Protein AF-A0AA39KC72-F1 (afdb_monomer_lite)

Structure (mmCIF, N/CA/C/O backbone):
data_AF-A0AA39KC72-F1
#
_entry.id   AF-A0AA39KC72-F1
#
loop_
_atom_site.group_PDB
_atom_site.id
_atom_site.type_symbol
_atom_site.label_atom_id
_atom_site.label_alt_id
_atom_site.label_comp_id
_atom_site.label_asym_id
_atom_site.label_entity_id
_atom_site.label_seq_id
_atom_site.pdbx_PDB_ins_code
_atom_site.Cartn_x
_atom_site.Cartn_y
_atom_site.Cartn_z
_atom_site.occupancy
_atom_site.B_iso_or_equiv
_atom_site.auth_seq_id
_atom_site.auth_comp_id
_atom_site.auth_asym_id
_atom_site.auth_atom_id
_atom_site.pdbx_PDB_model_num
ATOM 1 N N . MET A 1 1 ? -11.569 3.810 -7.903 1.00 26.47 1 MET A N 1
ATOM 2 C CA . MET A 1 1 ? -11.653 3.855 -6.432 1.00 26.47 1 MET A CA 1
ATOM 3 C C . MET A 1 1 ? -10.604 2.897 -5.880 1.00 26.47 1 MET A C 1
ATOM 5 O O . MET A 1 1 ? -10.899 1.760 -5.563 1.00 26.47 1 MET A O 1
ATOM 9 N N . PHE A 1 2 ? -9.348 3.327 -5.951 1.00 21.77 2 PHE A N 1
ATOM 10 C CA . PHE A 1 2 ? -8.164 2.675 -5.391 1.00 21.77 2 PHE A CA 1
ATOM 11 C C . PHE A 1 2 ? -7.211 3.842 -5.145 1.00 21.77 2 PHE A C 1
ATOM 13 O O . PHE A 1 2 ? -6.425 4.198 -6.024 1.00 21.77 2 PHE A O 1
ATOM 20 N N . GLU A 1 3 ? -7.402 4.539 -4.028 1.00 24.22 3 GLU A N 1
ATOM 21 C CA . GLU A 1 3 ? -6.405 5.496 -3.562 1.00 24.22 3 GLU A CA 1
ATOM 22 C C . GLU A 1 3 ? -5.194 4.688 -3.112 1.00 24.22 3 GLU A C 1
ATOM 24 O O . GLU A 1 3 ? -5.273 3.797 -2.270 1.00 24.22 3 GLU A O 1
ATOM 29 N N . ARG A 1 4 ? -4.102 4.904 -3.841 1.00 30.66 4 ARG A N 1
ATOM 30 C CA . ARG A 1 4 ? -2.803 4.300 -3.608 1.00 30.66 4 ARG A CA 1
ATOM 31 C C . ARG A 1 4 ? -2.074 5.190 -2.618 1.00 30.66 4 ARG A C 1
ATOM 33 O O . ARG A 1 4 ? -1.636 6.270 -3.011 1.00 30.66 4 ARG A O 1
ATOM 40 N N . ASP A 1 5 ? -1.850 4.687 -1.414 1.00 27.75 5 ASP A N 1
ATOM 41 C CA . ASP A 1 5 ? -0.751 5.157 -0.582 1.00 27.75 5 ASP A CA 1
ATOM 42 C C . ASP A 1 5 ? 0.558 4.747 -1.253 1.00 27.75 5 ASP A C 1
ATOM 44 O O . ASP A 1 5 ? 1.062 3.623 -1.163 1.00 27.75 5 ASP A O 1
ATOM 48 N N . ALA A 1 6 ? 1.075 5.683 -2.039 1.00 28.38 6 ALA A N 1
ATOM 49 C CA . ALA A 1 6 ? 2.442 5.663 -2.491 1.00 28.38 6 ALA A CA 1
ATOM 50 C C . ALA A 1 6 ? 3.330 5.880 -1.261 1.00 28.38 6 ALA A C 1
ATOM 52 O O . ALA A 1 6 ? 3.433 6.995 -0.760 1.00 28.38 6 ALA A O 1
ATOM 53 N N . TYR A 1 7 ? 4.018 4.828 -0.813 1.00 28.41 7 TYR A N 1
ATOM 54 C CA . TYR A 1 7 ? 5.219 4.952 0.015 1.00 28.41 7 TYR A CA 1
ATOM 55 C C . TYR A 1 7 ? 6.320 5.643 -0.810 1.00 28.41 7 TYR A C 1
ATOM 57 O O . TYR A 1 7 ? 7.253 5.028 -1.324 1.00 28.41 7 TYR A O 1
ATOM 65 N N . ILE A 1 8 ? 6.168 6.951 -0.988 1.00 27.50 8 ILE A N 1
ATOM 66 C CA . ILE A 1 8 ? 7.255 7.889 -1.213 1.00 27.50 8 ILE A CA 1
ATOM 67 C C . ILE A 1 8 ? 7.579 8.424 0.174 1.00 27.50 8 ILE A C 1
ATOM 69 O O . ILE A 1 8 ? 6.688 8.875 0.885 1.00 27.50 8 ILE A O 1
ATOM 73 N N . VAL A 1 9 ? 8.850 8.346 0.561 1.00 30.08 9 VAL A N 1
ATOM 74 C CA . VAL A 1 9 ? 9.397 9.002 1.752 1.00 30.08 9 VAL A CA 1
ATOM 75 C C . VAL A 1 9 ? 9.041 10.491 1.675 1.00 30.08 9 VAL A C 1
ATOM 77 O O . VAL A 1 9 ? 9.701 11.265 0.984 1.00 30.08 9 VAL A O 1
ATOM 80 N N . GLY A 1 10 ? 7.935 10.857 2.319 1.00 24.84 10 GLY A N 1
ATOM 81 C CA . GLY A 1 10 ? 7.437 12.214 2.429 1.00 24.84 10 GLY A CA 1
ATOM 82 C C . GLY A 1 10 ? 8.154 12.907 3.573 1.00 24.84 10 GLY A C 1
ATOM 83 O O . GLY A 1 10 ? 8.018 12.521 4.731 1.00 24.84 10 GLY A O 1
ATOM 84 N N . ILE A 1 11 ? 8.928 13.936 3.244 1.00 29.47 11 ILE A N 1
ATOM 85 C CA . ILE A 1 11 ? 9.291 14.969 4.209 1.00 29.47 11 ILE A CA 1
ATOM 86 C C . ILE A 1 11 ? 7.974 15.644 4.601 1.00 29.47 11 ILE A C 1
ATOM 88 O O . ILE A 1 11 ? 7.323 16.271 3.768 1.00 29.47 11 ILE A O 1
ATOM 92 N N . ILE A 1 12 ? 7.556 15.450 5.849 1.00 28.19 12 ILE A N 1
ATOM 93 C CA . ILE A 1 12 ? 6.356 16.064 6.412 1.00 28.19 12 ILE A CA 1
ATOM 94 C C . ILE A 1 12 ? 6.623 17.566 6.545 1.00 28.19 12 ILE A C 1
ATOM 96 O O . ILE A 1 12 ? 7.401 17.990 7.396 1.00 28.19 12 ILE A O 1
ATOM 100 N N . THR A 1 13 ? 5.960 18.379 5.729 1.00 26.92 13 THR A N 1
ATOM 101 C CA . THR A 1 13 ? 5.691 19.782 6.060 1.00 26.92 13 THR A CA 1
ATOM 102 C C . THR A 1 13 ? 4.192 19.909 6.303 1.00 26.92 13 THR A C 1
ATOM 104 O O . THR A 1 13 ? 3.409 19.860 5.357 1.00 26.92 13 THR A O 1
ATOM 107 N N . SER A 1 14 ? 3.797 20.007 7.577 1.00 28.94 14 SER A N 1
ATOM 108 C CA . SER A 1 14 ? 2.427 20.348 7.983 1.00 28.94 14 SER A CA 1
ATOM 109 C C . SER A 1 14 ? 2.127 21.798 7.603 1.00 28.94 14 SER A C 1
ATOM 111 O O . SER A 1 14 ? 2.962 22.676 7.829 1.00 28.94 14 SER A O 1
ATOM 113 N N . HIS A 1 15 ? 0.947 22.036 7.025 1.00 33.62 15 HIS A N 1
ATOM 114 C CA . HIS A 1 15 ? 0.495 23.355 6.581 1.00 33.62 15 HIS A CA 1
ATOM 115 C C . HIS A 1 15 ? -0.261 24.143 7.665 1.00 33.62 15 HIS A C 1
ATOM 117 O O . HIS A 1 15 ? -0.574 25.305 7.438 1.00 33.62 15 HIS A O 1
ATOM 123 N N . ASP A 1 16 ? -0.476 23.573 8.853 1.00 31.41 16 ASP A N 1
ATOM 124 C CA . ASP A 1 16 ? -1.157 24.263 9.949 1.00 31.41 16 ASP A CA 1
ATOM 125 C C . ASP A 1 16 ? -0.188 24.550 11.097 1.00 31.41 16 ASP A C 1
ATOM 127 O O . ASP A 1 16 ? 0.409 23.650 11.693 1.00 31.41 16 ASP A O 1
ATOM 131 N N . GLY A 1 17 ? -0.018 25.843 11.384 1.00 33.69 17 GLY A N 1
ATOM 132 C CA . GLY A 1 17 ? 0.908 26.431 12.355 1.00 33.69 17 GLY A CA 1
ATOM 133 C C . GLY A 1 17 ? 0.574 26.169 13.826 1.00 33.69 17 GLY A C 1
ATOM 134 O O . GLY A 1 17 ? 0.733 27.061 14.656 1.00 33.69 17 GLY A O 1
ATOM 135 N N . HIS A 1 18 ? 0.152 24.955 14.167 1.00 31.39 18 HIS A N 1
ATOM 136 C CA . HIS A 1 18 ? 0.055 24.496 15.545 1.00 31.39 18 HIS A CA 1
ATOM 137 C C . HIS A 1 18 ? 1.113 23.418 15.791 1.00 31.39 18 HIS A C 1
ATOM 139 O O . HIS A 1 18 ? 0.994 22.278 15.350 1.00 31.39 18 HIS A O 1
ATOM 145 N N . GLN A 1 19 ? 2.186 23.811 16.485 1.00 30.88 19 GLN A N 1
ATOM 146 C CA . GLN A 1 19 ? 3.205 22.901 17.002 1.00 30.88 19 GLN A CA 1
ATOM 147 C C . GLN A 1 19 ? 2.546 21.888 17.946 1.00 30.88 19 GLN A C 1
ATOM 149 O O . GLN A 1 19 ? 2.216 22.216 19.085 1.00 30.88 19 GLN A O 1
ATOM 154 N N . LEU A 1 20 ? 2.372 20.652 17.482 1.00 32.66 20 LEU A N 1
ATOM 155 C CA . LEU A 1 20 ? 2.181 19.520 18.381 1.00 32.66 20 LEU A CA 1
ATOM 156 C C . LEU A 1 20 ? 3.535 19.185 19.039 1.00 32.66 20 LEU A C 1
ATOM 158 O O . LEU A 1 20 ? 4.563 19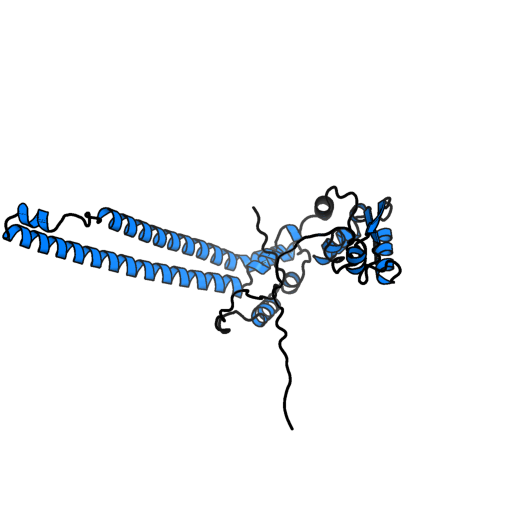.231 18.353 1.00 32.66 20 LEU A O 1
ATOM 162 N N . PRO A 1 21 ? 3.574 18.870 20.347 1.00 28.84 21 PRO A N 1
ATOM 163 C CA . PRO A 1 21 ? 4.807 18.523 21.046 1.00 28.84 21 PRO A CA 1
ATOM 164 C C . PRO A 1 21 ? 5.492 17.319 20.390 1.00 28.84 21 PRO A C 1
ATOM 166 O O . PRO A 1 21 ? 4.883 16.282 20.142 1.00 28.84 21 PRO A O 1
ATOM 169 N N . TRP A 1 22 ? 6.784 17.473 20.125 1.00 32.94 22 TRP A N 1
ATOM 170 C CA . TRP A 1 22 ? 7.683 16.582 19.384 1.00 32.94 22 TRP A CA 1
ATOM 171 C C . TRP A 1 22 ? 7.973 15.225 20.062 1.00 32.94 22 TRP A C 1
ATOM 173 O O . TRP A 1 22 ? 8.841 14.488 19.600 1.00 32.94 22 TRP A O 1
ATOM 183 N N . GLU A 1 23 ? 7.266 14.870 21.136 1.00 29.66 23 GLU A N 1
ATOM 184 C CA . GLU A 1 23 ? 7.611 13.720 21.983 1.00 29.66 23 GLU A CA 1
ATOM 185 C C . GLU A 1 23 ? 6.930 12.395 21.592 1.00 29.66 23 GLU A C 1
ATOM 187 O O . GLU A 1 23 ? 7.389 11.350 22.037 1.00 29.66 23 GLU A O 1
ATOM 192 N N . ASN A 1 24 ? 5.926 12.382 20.700 1.00 32.09 24 ASN A N 1
ATOM 193 C CA . ASN A 1 24 ? 5.157 11.157 20.387 1.00 32.09 24 ASN A CA 1
ATOM 194 C C . ASN A 1 24 ? 5.207 10.671 18.926 1.00 32.09 24 ASN A C 1
ATOM 196 O O . ASN A 1 24 ? 4.455 9.776 18.549 1.00 32.09 24 ASN A O 1
ATOM 200 N N . VAL A 1 25 ? 6.102 11.202 18.088 1.00 40.03 25 VAL A N 1
ATOM 201 C CA . VAL A 1 25 ? 6.318 10.645 16.741 1.00 40.03 25 VAL A CA 1
ATOM 202 C C . VAL A 1 25 ? 7.459 9.635 16.815 1.00 40.03 25 VAL A C 1
ATOM 204 O O . VAL A 1 25 ? 8.618 10.019 17.009 1.00 40.03 25 VAL A O 1
ATOM 207 N N . ALA A 1 26 ? 7.132 8.346 16.672 1.00 41.69 26 ALA A N 1
ATOM 208 C CA . ALA A 1 26 ? 8.106 7.264 16.553 1.00 41.69 26 ALA A CA 1
ATOM 209 C C . ALA A 1 26 ? 9.232 7.685 15.594 1.00 41.69 26 ALA A C 1
ATOM 211 O O . ALA A 1 26 ? 9.010 8.003 14.424 1.00 41.69 26 ALA A O 1
ATOM 212 N N . HIS A 1 27 ? 10.446 7.802 16.128 1.00 41.44 27 HIS A N 1
ATOM 213 C CA . HIS A 1 27 ? 11.557 8.401 15.405 1.00 41.44 27 HIS A CA 1
ATOM 214 C C . HIS A 1 27 ? 11.949 7.532 14.194 1.00 41.44 27 HIS A C 1
ATOM 216 O O . HIS A 1 27 ? 12.122 6.324 14.354 1.00 41.44 27 HIS A O 1
ATOM 222 N N . PRO A 1 28 ? 12.249 8.114 13.015 1.00 51.84 28 PRO A N 1
ATOM 223 C CA . PRO A 1 28 ? 12.658 7.365 11.815 1.00 51.84 28 PRO A CA 1
ATOM 224 C C . PRO A 1 28 ? 13.938 6.524 11.994 1.00 51.84 28 PRO A C 1
ATOM 226 O O . PRO A 1 28 ? 14.259 5.683 11.157 1.00 51.84 28 PRO A O 1
ATOM 229 N N . LYS A 1 29 ? 14.676 6.719 13.097 1.00 50.28 29 LYS A N 1
ATOM 230 C CA . LYS A 1 29 ? 15.813 5.877 13.484 1.00 50.28 29 LYS A CA 1
ATOM 231 C C . LYS A 1 29 ? 15.404 4.518 14.068 1.00 50.28 29 LYS A C 1
ATOM 233 O O . LYS A 1 29 ? 16.188 3.591 13.900 1.00 50.28 29 LYS A O 1
ATOM 238 N N . SER A 1 30 ? 14.246 4.379 14.730 1.00 63.44 30 SER A N 1
ATOM 239 C CA . SER A 1 30 ? 13.837 3.081 15.303 1.00 63.44 30 SER A CA 1
ATOM 240 C C . SER A 1 30 ? 13.406 2.123 14.197 1.00 63.44 30 SER A C 1
ATOM 242 O O . SER A 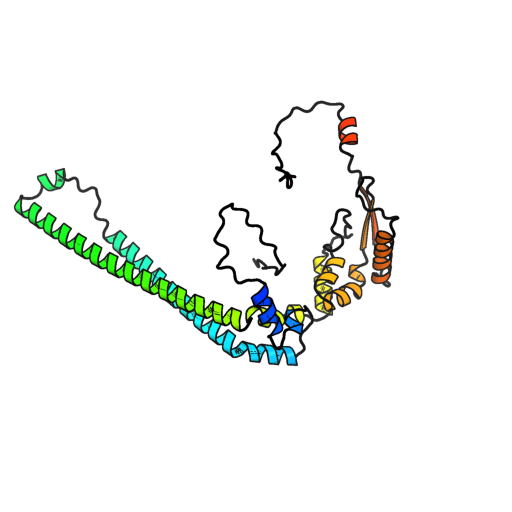1 30 ? 13.980 1.051 14.073 1.00 63.44 30 SER A O 1
ATOM 244 N N . VAL A 1 31 ? 12.553 2.593 13.281 1.00 66.31 31 VAL A N 1
ATOM 245 C CA . VAL A 1 31 ? 12.063 1.802 12.141 1.00 66.31 31 VAL A CA 1
ATOM 246 C C . VAL A 1 31 ? 13.212 1.286 11.273 1.00 66.31 31 VAL A C 1
ATOM 248 O O . VAL A 1 31 ? 13.195 0.144 10.827 1.00 66.31 31 VAL A O 1
ATOM 251 N N . LEU A 1 32 ? 14.258 2.091 11.052 1.00 72.69 32 LEU A N 1
ATOM 252 C CA . LEU A 1 32 ? 15.431 1.632 10.308 1.00 72.69 32 LEU A CA 1
ATOM 253 C C . LEU A 1 32 ? 16.178 0.503 11.038 1.00 72.69 32 LEU A C 1
ATOM 255 O O . LEU A 1 32 ? 16.643 -0.428 10.384 1.00 72.69 32 LEU A O 1
ATOM 259 N N . MET A 1 33 ? 16.292 0.573 12.368 1.00 74.19 33 MET A N 1
ATOM 260 C CA . MET A 1 33 ? 16.918 -0.487 13.166 1.00 74.19 33 MET A CA 1
ATOM 261 C C . MET A 1 33 ? 16.079 -1.765 13.152 1.00 74.19 33 MET A C 1
ATOM 263 O O . MET A 1 33 ? 16.643 -2.843 12.975 1.00 74.19 33 MET A O 1
ATOM 267 N N . ASP A 1 34 ? 14.755 -1.646 13.226 1.00 82.00 34 ASP A N 1
ATOM 268 C CA . ASP A 1 34 ? 13.830 -2.781 13.150 1.00 82.00 34 ASP A CA 1
ATOM 269 C C . ASP A 1 34 ? 13.886 -3.444 11.763 1.00 82.00 34 ASP A C 1
ATOM 271 O O . ASP A 1 34 ? 13.972 -4.667 11.637 1.00 82.00 34 ASP A O 1
ATOM 275 N N . ILE A 1 35 ? 13.956 -2.634 10.699 1.00 82.94 35 ILE A N 1
ATOM 276 C CA . ILE A 1 35 ? 14.131 -3.118 9.325 1.00 82.94 35 ILE A CA 1
ATOM 277 C C . ILE A 1 35 ? 15.467 -3.853 9.173 1.00 82.94 35 ILE A C 1
ATOM 279 O O . ILE A 1 35 ? 15.511 -4.869 8.480 1.00 82.94 35 ILE A O 1
ATOM 283 N N . ILE A 1 36 ? 16.557 -3.361 9.775 1.00 82.69 36 ILE A N 1
ATOM 284 C CA . ILE A 1 36 ? 17.879 -4.020 9.751 1.00 82.69 36 ILE A CA 1
ATOM 285 C C . ILE A 1 36 ? 17.877 -5.315 10.571 1.00 82.69 36 ILE A C 1
ATOM 287 O O . ILE A 1 36 ? 18.555 -6.270 10.193 1.00 82.69 36 ILE A O 1
ATOM 291 N N . ALA A 1 37 ? 17.116 -5.364 11.664 1.00 85.88 37 ALA A N 1
ATOM 292 C CA . ALA A 1 37 ? 16.986 -6.545 12.509 1.00 85.88 37 ALA A CA 1
ATOM 293 C C . ALA A 1 37 ? 16.158 -7.667 11.856 1.00 85.88 37 ALA A C 1
ATOM 295 O O . ALA A 1 37 ? 16.311 -8.832 12.228 1.00 85.88 37 ALA A O 1
ATOM 296 N N . SER A 1 38 ? 15.310 -7.346 10.871 1.00 89.44 38 SER A N 1
ATOM 297 C CA . SER A 1 38 ? 14.521 -8.349 10.154 1.00 89.44 38 SER A CA 1
ATOM 298 C C . SER A 1 38 ? 15.407 -9.336 9.371 1.00 89.44 38 SER A C 1
ATOM 300 O O . SER A 1 38 ? 16.309 -8.917 8.632 1.00 89.44 38 SER A O 1
ATOM 302 N N . PRO A 1 39 ? 15.096 -10.650 9.403 1.00 88.31 39 PRO A N 1
ATOM 303 C CA . PRO A 1 39 ? 15.778 -11.643 8.570 1.00 88.31 39 PRO A CA 1
ATOM 304 C C . PRO A 1 39 ? 15.593 -11.387 7.063 1.00 88.31 39 PRO A C 1
ATOM 306 O O . PRO A 1 39 ? 16.387 -11.864 6.251 1.00 88.31 39 PRO A O 1
ATOM 309 N N . PHE A 1 40 ? 14.592 -10.588 6.679 1.00 91.75 40 PHE A N 1
ATOM 310 C CA . PHE A 1 40 ? 14.270 -10.240 5.295 1.00 91.75 40 PHE A CA 1
ATOM 311 C C . PHE A 1 40 ? 14.706 -8.816 4.910 1.00 91.75 40 PHE A C 1
ATOM 313 O O . PHE A 1 40 ? 14.287 -8.311 3.866 1.00 91.75 40 PHE A O 1
ATOM 320 N N . HIS A 1 41 ? 15.586 -8.169 5.691 1.00 89.81 41 HIS A N 1
ATOM 321 C CA . HIS A 1 41 ? 16.058 -6.789 5.477 1.00 89.81 41 HIS A CA 1
ATOM 322 C C . HIS A 1 41 ? 16.414 -6.449 4.017 1.00 89.81 41 HIS A C 1
ATOM 324 O O . HIS A 1 41 ? 16.082 -5.374 3.511 1.00 89.81 41 HIS A O 1
ATOM 330 N N . LYS A 1 42 ? 17.066 -7.376 3.301 1.00 88.06 42 LYS A N 1
ATOM 331 C CA . LYS A 1 42 ? 17.447 -7.183 1.890 1.00 88.06 42 LYS A CA 1
ATOM 332 C C . LYS A 1 42 ? 16.239 -6.966 0.975 1.00 88.06 42 LYS A C 1
ATOM 334 O O . LYS A 1 42 ? 16.320 -6.166 0.053 1.00 88.06 42 LYS A O 1
ATOM 339 N N . LEU A 1 43 ? 15.134 -7.667 1.225 1.00 87.62 43 LEU A N 1
ATOM 340 C CA . LEU A 1 43 ? 13.893 -7.565 0.450 1.00 87.62 43 LEU A CA 1
ATOM 341 C C . LEU A 1 43 ? 13.002 -6.409 0.921 1.00 87.62 43 LEU A C 1
ATOM 343 O O . LEU A 1 43 ? 12.184 -5.919 0.143 1.00 87.62 43 LEU A O 1
ATOM 347 N N . LEU A 1 44 ? 13.172 -5.965 2.169 1.00 86.94 44 LEU A N 1
ATOM 348 C CA . LEU A 1 44 ? 12.519 -4.770 2.711 1.00 86.94 44 LEU A CA 1
ATOM 349 C C . LEU A 1 44 ? 13.136 -3.486 2.145 1.00 86.94 44 LEU A C 1
ATOM 351 O O . LEU A 1 44 ? 12.434 -2.523 1.854 1.00 86.94 44 LEU A O 1
ATOM 355 N N . THR A 1 45 ? 14.453 -3.483 1.941 1.00 84.75 45 THR A N 1
ATOM 356 C CA . THR A 1 45 ? 15.193 -2.326 1.410 1.00 84.75 45 THR A CA 1
ATOM 357 C C . THR A 1 45 ? 15.320 -2.313 -0.111 1.00 84.75 45 THR A C 1
ATOM 359 O O . THR A 1 45 ? 15.798 -1.330 -0.682 1.00 84.75 45 THR A O 1
ATOM 362 N N . SER A 1 46 ? 14.879 -3.374 -0.791 1.00 82.50 46 SER A N 1
ATOM 363 C CA . SER A 1 46 ? 14.879 -3.465 -2.249 1.00 82.50 46 SER A CA 1
ATOM 364 C C . SER A 1 46 ? 13.485 -3.774 -2.804 1.00 82.50 46 SER A C 1
ATOM 366 O O . SER A 1 46 ? 12.595 -4.277 -2.126 1.00 82.50 46 SER A O 1
ATOM 368 N N . ASN A 1 47 ? 13.290 -3.454 -4.082 1.00 79.31 47 ASN A N 1
ATOM 369 C CA . ASN A 1 47 ? 12.093 -3.816 -4.843 1.00 79.31 47 ASN A CA 1
ATOM 370 C C . ASN A 1 47 ? 12.346 -5.040 -5.747 1.00 79.31 47 ASN A C 1
ATOM 372 O O . ASN A 1 47 ? 11.748 -5.163 -6.822 1.00 79.31 47 ASN A O 1
ATOM 376 N N . ASP A 1 48 ? 13.289 -5.905 -5.369 1.00 79.75 48 ASP A N 1
ATOM 377 C CA . ASP A 1 48 ? 13.578 -7.135 -6.102 1.00 79.75 48 ASP A CA 1
ATOM 378 C C . ASP A 1 48 ? 12.456 -8.171 -5.915 1.00 79.75 48 ASP A C 1
ATOM 380 O O . ASP A 1 48 ? 11.668 -8.126 -4.966 1.00 79.75 48 ASP A O 1
ATOM 384 N N . CYS A 1 49 ? 12.352 -9.091 -6.877 1.00 82.62 49 CYS A N 1
ATOM 385 C CA . CYS A 1 49 ? 11.378 -10.176 -6.824 1.00 82.62 49 CYS A CA 1
ATOM 386 C C . CYS A 1 49 ? 11.819 -11.194 -5.762 1.00 82.62 49 CYS A C 1
ATOM 388 O O . CYS A 1 49 ? 12.939 -11.698 -5.887 1.00 82.62 49 CYS A O 1
ATOM 390 N N . PRO A 1 50 ? 10.972 -11.528 -4.772 1.00 88.81 50 PRO A N 1
ATOM 391 C CA . PRO A 1 50 ? 11.268 -12.621 -3.852 1.00 88.81 50 PRO A CA 1
ATOM 392 C C . PRO A 1 50 ? 11.270 -13.959 -4.604 1.00 88.81 50 PRO A C 1
ATOM 394 O O . PRO A 1 50 ? 10.529 -14.132 -5.580 1.00 88.81 50 PRO A O 1
ATOM 397 N N . THR A 1 51 ? 12.105 -14.897 -4.162 1.00 90.81 51 THR A N 1
ATOM 398 C CA . THR A 1 51 ? 12.065 -16.291 -4.626 1.00 90.81 51 THR A CA 1
ATOM 399 C C . THR A 1 51 ? 10.857 -17.027 -4.036 1.00 90.81 51 THR A C 1
ATOM 401 O O . THR A 1 51 ? 10.200 -16.529 -3.124 1.00 90.81 51 THR A O 1
ATOM 404 N N . GLU A 1 52 ? 10.533 -18.220 -4.543 1.00 91.19 52 GLU A N 1
ATOM 405 C CA . GLU A 1 52 ? 9.454 -19.035 -3.956 1.00 91.19 52 GLU A CA 1
ATOM 406 C C . GLU A 1 52 ? 9.748 -19.419 -2.499 1.00 91.19 52 GLU A C 1
ATOM 408 O O . GLU A 1 52 ? 8.842 -19.400 -1.669 1.00 91.19 52 GLU A O 1
ATOM 413 N N . GLU A 1 53 ? 11.015 -19.690 -2.178 1.00 93.44 53 GLU A N 1
ATOM 414 C CA . GLU A 1 53 ? 11.469 -19.958 -0.812 1.00 93.44 53 GLU A CA 1
ATOM 415 C C . GLU A 1 53 ? 11.317 -18.715 0.079 1.00 93.44 53 GLU A C 1
ATOM 417 O O . GLU A 1 53 ? 10.771 -18.816 1.176 1.00 93.44 53 GLU A O 1
ATOM 422 N N . ASP A 1 54 ? 11.693 -17.524 -0.410 1.00 93.12 54 ASP A N 1
ATOM 423 C CA . ASP A 1 54 ? 11.465 -16.268 0.322 1.00 93.12 54 ASP A CA 1
ATOM 424 C C . ASP A 1 54 ? 9.974 -16.055 0.606 1.00 93.12 54 ASP A C 1
ATOM 426 O O . ASP A 1 54 ? 9.600 -15.679 1.712 1.00 93.12 54 ASP A O 1
ATOM 430 N N . VAL A 1 55 ? 9.107 -16.317 -0.379 1.00 92.94 55 VAL A N 1
ATOM 431 C CA . VAL A 1 55 ? 7.652 -16.194 -0.217 1.00 92.94 55 VAL A CA 1
ATOM 432 C C . VAL A 1 55 ? 7.145 -17.136 0.871 1.00 92.94 55 VAL A C 1
ATOM 434 O O . VAL A 1 55 ? 6.369 -16.704 1.723 1.00 92.94 55 VAL A O 1
ATOM 437 N N . GLN A 1 56 ? 7.579 -18.398 0.868 1.00 94.62 56 GLN A N 1
ATOM 438 C CA . GLN A 1 56 ? 7.198 -19.371 1.895 1.00 94.62 56 GLN A CA 1
ATOM 439 C C . GLN A 1 56 ? 7.678 -18.930 3.282 1.00 94.62 56 GLN A C 1
ATOM 441 O O . GLN A 1 56 ? 6.876 -18.868 4.212 1.00 94.62 56 GLN A O 1
ATOM 446 N N . ASN A 1 57 ? 8.947 -18.536 3.395 1.00 95.56 57 ASN A N 1
ATOM 447 C CA . ASN A 1 57 ? 9.558 -18.118 4.654 1.00 95.56 57 ASN A CA 1
ATOM 448 C C . ASN A 1 57 ? 8.907 -16.853 5.227 1.00 95.56 57 ASN A C 1
ATOM 450 O O . ASN A 1 57 ? 8.610 -16.808 6.419 1.00 95.56 57 ASN A O 1
ATOM 454 N N . ILE A 1 58 ? 8.639 -15.842 4.395 1.00 94.31 58 ILE A N 1
ATOM 455 C CA . ILE A 1 58 ? 7.962 -14.607 4.820 1.00 94.31 58 ILE A CA 1
ATOM 456 C C . ILE A 1 58 ? 6.520 -14.908 5.235 1.00 94.31 58 ILE A C 1
ATOM 458 O O . ILE A 1 58 ? 6.063 -14.422 6.266 1.00 94.31 58 ILE A O 1
ATOM 462 N N . THR A 1 59 ? 5.804 -15.737 4.467 1.00 94.25 59 THR A N 1
ATOM 463 C CA . THR A 1 59 ? 4.423 -16.122 4.803 1.00 94.25 59 THR A CA 1
ATOM 464 C C . THR A 1 59 ? 4.374 -16.837 6.150 1.00 94.25 59 THR A C 1
ATOM 466 O O . THR A 1 59 ? 3.524 -16.522 6.977 1.00 94.25 59 THR A O 1
ATOM 469 N N . GLN A 1 60 ? 5.307 -17.760 6.396 1.00 95.31 60 GLN A N 1
ATOM 470 C CA . GLN A 1 60 ? 5.411 -18.465 7.668 1.00 95.31 60 GLN A CA 1
ATOM 471 C C . GLN A 1 60 ? 5.789 -17.521 8.818 1.00 95.31 60 GLN A C 1
ATOM 473 O O . GLN A 1 60 ? 5.186 -17.599 9.883 1.00 95.31 60 GLN A O 1
ATOM 478 N N . PHE A 1 61 ? 6.743 -16.612 8.601 1.00 94.25 61 PHE A N 1
ATOM 479 C CA . PHE A 1 61 ? 7.165 -15.619 9.592 1.00 94.25 61 PHE A CA 1
ATOM 480 C C . PHE A 1 61 ? 6.018 -14.688 10.010 1.00 94.25 61 PHE A C 1
ATOM 482 O O . PHE A 1 61 ? 5.868 -14.379 11.189 1.00 94.25 61 PHE A O 1
ATOM 489 N N . CYS A 1 62 ? 5.183 -14.266 9.058 1.00 94.25 62 CYS A N 1
ATOM 490 C CA . CYS A 1 62 ? 4.059 -13.372 9.323 1.00 94.25 62 CYS A CA 1
ATOM 491 C C . CYS A 1 62 ? 2.774 -14.085 9.760 1.00 94.25 62 CYS A C 1
ATOM 493 O O . CYS A 1 62 ? 1.829 -13.389 10.118 1.00 94.25 62 CYS A O 1
ATOM 495 N N . ALA A 1 63 ? 2.705 -15.419 9.733 1.00 95.00 63 ALA A N 1
ATOM 496 C CA . ALA A 1 63 ? 1.458 -16.157 9.943 1.00 95.00 63 ALA A CA 1
ATOM 497 C C . ALA A 1 63 ? 0.805 -15.851 11.302 1.00 95.00 63 ALA A C 1
ATOM 499 O O . ALA A 1 63 ? -0.333 -15.388 11.344 1.00 95.00 63 ALA A O 1
ATOM 500 N N . GLU A 1 64 ? 1.540 -16.054 12.398 1.00 96.81 64 GLU A N 1
ATOM 501 C CA . GLU A 1 64 ? 1.031 -15.822 13.756 1.00 96.81 64 GLU A CA 1
ATOM 502 C C . GLU A 1 64 ? 0.764 -14.326 14.033 1.00 96.81 64 GLU A C 1
ATOM 504 O O . GLU A 1 64 ? -0.351 -14.004 14.453 1.00 96.81 64 GLU A O 1
ATOM 509 N N . PRO A 1 65 ? 1.686 -13.377 13.746 1.00 95.94 65 PRO A N 1
ATOM 510 C CA . PRO A 1 65 ? 1.403 -11.953 13.934 1.00 95.94 65 PRO A CA 1
ATOM 511 C C . PRO A 1 65 ? 0.208 -11.454 13.114 1.00 95.94 65 PRO A C 1
ATOM 513 O O . PRO A 1 65 ? -0.608 -10.690 13.627 1.00 95.94 65 PRO A O 1
ATOM 516 N N . ALA A 1 66 ? 0.068 -11.895 11.858 1.00 94.94 66 ALA A N 1
ATOM 517 C CA . ALA A 1 66 ? -1.050 -11.501 11.004 1.00 94.94 66 ALA A CA 1
ATOM 518 C C . ALA A 1 66 ? -2.380 -12.087 11.494 1.00 94.94 66 ALA A C 1
ATOM 520 O O . ALA A 1 66 ? -3.404 -11.404 11.444 1.00 94.94 66 ALA A O 1
ATOM 521 N N . GLU A 1 67 ? -2.382 -13.323 11.998 1.00 96.81 67 GLU A N 1
ATOM 522 C CA . GLU A 1 67 ? -3.567 -13.904 12.627 1.00 96.81 67 GLU A CA 1
ATOM 523 C C . GLU A 1 67 ? -3.956 -13.140 13.896 1.00 96.81 67 GLU A C 1
ATOM 525 O O . GLU A 1 67 ? -5.131 -12.814 14.074 1.00 96.81 67 GLU A O 1
ATOM 530 N N . LYS A 1 68 ? -2.978 -12.786 14.738 1.00 97.56 68 LYS A N 1
ATOM 531 C CA . LYS A 1 68 ? -3.218 -11.969 15.929 1.00 97.56 68 LYS A CA 1
ATOM 532 C C . LYS A 1 68 ? -3.815 -10.610 15.564 1.00 97.56 68 LYS A C 1
ATOM 534 O O . LYS A 1 68 ? -4.823 -10.228 16.147 1.00 97.56 68 LYS A O 1
ATOM 539 N N . ILE A 1 69 ? -3.255 -9.918 14.570 1.00 96.62 69 ILE A N 1
ATOM 540 C CA . ILE A 1 69 ? -3.801 -8.647 14.065 1.00 96.62 69 ILE A CA 1
ATOM 541 C C . ILE A 1 69 ? -5.237 -8.825 13.577 1.00 96.62 69 ILE A C 1
ATOM 543 O O . ILE A 1 69 ? -6.096 -8.036 13.946 1.00 96.62 69 ILE A O 1
ATOM 547 N N . ARG A 1 70 ? -5.526 -9.882 12.809 1.00 97.44 70 ARG A N 1
ATOM 548 C CA . ARG A 1 70 ? -6.885 -10.165 12.330 1.00 97.44 70 ARG A CA 1
ATOM 549 C C . ARG A 1 70 ? -7.868 -10.361 13.486 1.00 97.44 70 ARG A C 1
ATOM 551 O O . ARG A 1 70 ? -8.996 -9.891 13.400 1.00 97.44 70 ARG A O 1
ATOM 558 N N . ASN A 1 71 ? -7.462 -11.061 14.543 1.00 98.12 71 ASN A N 1
ATOM 559 C CA . ASN A 1 71 ? -8.309 -11.272 15.716 1.00 98.12 71 ASN A CA 1
ATOM 560 C C . ASN A 1 71 ? -8.552 -9.956 16.473 1.00 98.12 71 ASN A C 1
ATOM 562 O O . ASN A 1 71 ? -9.692 -9.674 16.827 1.00 98.12 71 ASN A O 1
ATOM 566 N N . LEU A 1 72 ? -7.514 -9.131 16.642 1.00 97.50 72 LEU A N 1
ATOM 567 C CA . LEU A 1 72 ? -7.634 -7.803 17.251 1.00 97.50 72 LEU A CA 1
ATOM 568 C C . LEU A 1 72 ? -8.514 -6.867 16.406 1.00 97.50 72 LEU A C 1
ATOM 570 O O . LEU A 1 72 ? -9.353 -6.169 16.956 1.00 97.50 72 LEU A O 1
ATOM 574 N N . ASP A 1 73 ? -8.390 -6.887 15.075 1.00 97.88 73 ASP A N 1
ATOM 575 C CA . ASP A 1 73 ? -9.235 -6.095 14.169 1.00 97.88 73 ASP A CA 1
ATOM 576 C C . ASP A 1 73 ? -10.721 -6.504 14.290 1.00 97.88 73 ASP A C 1
ATOM 578 O O . ASP A 1 73 ? -11.606 -5.648 14.253 1.00 97.88 73 ASP A O 1
ATOM 582 N N . VAL A 1 74 ? -11.011 -7.800 14.481 1.00 98.19 74 VAL A N 1
ATOM 583 C CA . VAL A 1 74 ? -12.376 -8.293 14.756 1.00 98.19 74 VAL A CA 1
ATOM 584 C C . VAL A 1 74 ? -12.883 -7.807 16.115 1.00 98.19 74 VAL A C 1
ATOM 586 O O . VAL A 1 74 ? -14.031 -7.382 16.215 1.00 98.19 74 VAL A O 1
ATOM 589 N N . GLU A 1 75 ? -12.046 -7.845 17.150 1.00 98.31 75 GLU A N 1
ATOM 590 C CA . GLU A 1 75 ? -12.406 -7.366 18.488 1.00 98.31 75 GLU A CA 1
ATOM 591 C C . GLU A 1 75 ? -12.663 -5.853 18.509 1.00 98.31 75 GLU A C 1
ATOM 593 O O . GLU A 1 75 ? -13.666 -5.405 19.060 1.00 98.31 75 GLU A O 1
ATOM 598 N N . ILE A 1 76 ? -11.820 -5.064 17.836 1.00 97.38 76 ILE A N 1
ATOM 599 C CA . ILE A 1 76 ? -12.022 -3.619 17.664 1.00 97.38 76 ILE A CA 1
ATOM 600 C C . ILE A 1 76 ? -13.365 -3.351 16.979 1.00 97.38 76 ILE A C 1
ATOM 602 O O . ILE A 1 76 ? -14.110 -2.480 17.428 1.00 97.38 76 ILE A O 1
ATOM 606 N N . ALA A 1 77 ? -13.699 -4.105 15.928 1.00 97.62 77 ALA A N 1
ATOM 607 C CA . ALA A 1 77 ? -14.969 -3.952 15.225 1.00 97.62 77 ALA A CA 1
ATOM 608 C C . ALA A 1 77 ? -16.182 -4.271 16.123 1.00 97.62 77 ALA A C 1
ATOM 610 O O . ALA A 1 77 ? -17.142 -3.500 16.130 1.00 97.62 77 ALA A O 1
ATOM 611 N N . ASP A 1 78 ? -16.130 -5.350 16.915 1.00 98.25 78 ASP A N 1
ATOM 612 C CA . ASP A 1 78 ? -17.197 -5.708 17.867 1.00 98.25 78 ASP A CA 1
ATOM 613 C C . ASP A 1 78 ? -17.379 -4.629 18.947 1.00 98.25 78 ASP A C 1
ATOM 615 O O . ASP A 1 78 ? -18.498 -4.196 19.231 1.00 98.25 78 ASP A O 1
ATOM 619 N N . LEU A 1 79 ? -16.281 -4.123 19.516 1.00 97.62 79 LEU A N 1
ATOM 620 C CA . LEU A 1 79 ? -16.331 -3.052 20.512 1.00 97.62 79 LEU A CA 1
ATOM 621 C C . LEU A 1 79 ? -16.891 -1.747 19.926 1.00 97.62 79 LEU A C 1
ATOM 623 O O . LEU A 1 79 ? -17.719 -1.090 20.561 1.00 97.62 79 LEU A O 1
ATOM 627 N N . GLN A 1 80 ? -16.491 -1.389 18.703 1.00 97.19 80 GLN A N 1
ATOM 628 C CA . GLN A 1 80 ? -17.039 -0.236 17.985 1.00 97.19 80 GLN A CA 1
ATOM 629 C C . GLN A 1 80 ? -18.539 -0.395 17.711 1.00 97.19 80 GLN A C 1
ATOM 631 O O . GLN A 1 80 ? -19.293 0.571 17.840 1.00 97.19 80 GLN A O 1
ATOM 636 N N . GLU A 1 81 ? -19.001 -1.597 17.362 1.00 98.00 81 GLU A N 1
ATOM 637 C CA . GLU A 1 81 ? -20.426 -1.875 17.172 1.00 98.00 81 GLU A CA 1
ATOM 638 C C . GLU A 1 81 ? -21.213 -1.692 18.476 1.00 98.00 81 GLU A C 1
ATOM 640 O O . GLU A 1 81 ? -22.238 -1.002 18.483 1.00 98.00 81 GLU A O 1
ATOM 645 N N . ARG A 1 82 ? -20.708 -2.219 19.598 1.00 97.38 82 ARG A N 1
ATOM 646 C CA . ARG A 1 82 ? -21.326 -2.027 20.922 1.00 97.38 82 ARG A CA 1
ATOM 647 C C . ARG A 1 82 ? -21.391 -0.557 21.318 1.00 97.38 82 ARG A C 1
ATOM 649 O O . ARG A 1 82 ? -22.445 -0.094 21.750 1.00 97.38 82 ARG A O 1
ATOM 656 N N . PHE A 1 83 ? -20.303 0.184 21.117 1.00 96.31 83 PHE A N 1
ATOM 657 C CA . PHE A 1 83 ? -20.239 1.621 21.382 1.00 96.31 83 PHE A CA 1
ATOM 658 C C . PHE A 1 83 ? -21.281 2.395 20.564 1.00 96.31 83 PHE A C 1
ATOM 660 O O . PHE A 1 83 ? -22.078 3.162 21.109 1.00 96.31 83 PHE A O 1
ATOM 667 N N . ASN A 1 84 ? -21.349 2.133 19.257 1.00 95.56 84 ASN A N 1
ATOM 668 C CA . ASN A 1 84 ? -22.320 2.769 18.369 1.00 95.56 84 ASN A CA 1
ATOM 669 C C . ASN A 1 84 ? -23.768 2.407 18.733 1.00 95.56 84 ASN A C 1
ATOM 671 O O . ASN A 1 84 ? -24.647 3.274 18.712 1.00 95.56 84 ASN A O 1
ATOM 675 N N . SER A 1 85 ? -24.016 1.147 19.100 1.00 95.94 85 SER A N 1
ATOM 676 C CA . SER A 1 85 ? -25.318 0.678 19.575 1.00 95.94 85 SER A CA 1
ATOM 677 C C . SER A 1 85 ? -25.744 1.426 20.838 1.00 95.94 85 SER A C 1
ATOM 679 O O . SER A 1 85 ? -26.855 1.958 20.893 1.00 95.94 85 SER A O 1
ATOM 681 N N . LEU A 1 86 ? -24.841 1.579 21.810 1.00 93.81 86 LEU A N 1
ATOM 682 C CA . LEU A 1 86 ? -25.114 2.300 23.050 1.00 93.81 86 LEU A CA 1
ATOM 683 C C . LEU A 1 86 ? -25.430 3.785 22.802 1.00 93.81 86 LEU A C 1
ATOM 685 O O . LEU A 1 86 ? -26.427 4.289 23.321 1.00 93.81 86 LEU A O 1
ATOM 689 N N . ILE A 1 87 ? -24.676 4.460 21.924 1.00 92.56 87 ILE A N 1
ATOM 690 C CA . ILE A 1 87 ? -24.988 5.834 21.488 1.00 92.56 87 ILE A CA 1
ATOM 691 C C . ILE A 1 87 ? -26.378 5.908 20.848 1.00 92.56 87 ILE A C 1
ATOM 693 O O . ILE A 1 87 ? -27.146 6.836 21.116 1.00 92.56 87 ILE A O 1
ATOM 697 N N . SER A 1 88 ? -26.713 4.952 19.980 1.00 92.00 88 SER A N 1
ATOM 698 C CA . SER A 1 88 ? -28.008 4.938 19.297 1.00 92.00 88 SER A CA 1
ATOM 699 C C . SER A 1 88 ? -29.171 4.745 20.277 1.00 92.00 88 SER A C 1
ATOM 701 O O . SER A 1 88 ? -30.173 5.459 20.188 1.00 92.00 88 SER A O 1
ATOM 703 N N . ASN A 1 89 ? -28.996 3.870 21.271 1.00 89.94 89 ASN A N 1
ATOM 704 C CA . ASN A 1 89 ? -29.969 3.625 22.330 1.00 89.94 89 ASN A CA 1
ATOM 705 C C . ASN A 1 89 ? -30.146 4.863 23.215 1.00 89.94 89 ASN A C 1
ATOM 707 O O . ASN A 1 89 ? -31.282 5.256 23.475 1.00 89.94 89 ASN A O 1
ATOM 711 N N . GLY A 1 90 ? -29.051 5.529 23.597 1.00 86.88 90 GLY A N 1
ATOM 712 C CA . GLY A 1 90 ? -29.097 6.779 24.360 1.00 86.88 90 GLY A CA 1
ATOM 713 C C . GLY A 1 90 ? -29.871 7.882 23.631 1.00 86.88 90 GLY A C 1
ATOM 714 O O . GLY A 1 90 ? -30.784 8.482 24.197 1.00 86.88 90 GLY A O 1
ATOM 715 N N . ARG A 1 91 ? -29.604 8.085 22.331 1.00 86.31 91 ARG A N 1
ATOM 716 C CA . ARG A 1 91 ? -30.364 9.042 21.501 1.00 86.31 91 ARG A CA 1
ATOM 717 C C . ARG A 1 91 ? -31.843 8.672 21.387 1.00 86.31 91 ARG A C 1
ATOM 719 O O . ARG A 1 91 ? -32.697 9.557 21.426 1.00 86.31 91 ARG A O 1
ATOM 726 N N . SER A 1 92 ? -32.154 7.382 21.242 1.00 86.62 92 SER A N 1
ATOM 727 C CA . SER A 1 92 ? -33.536 6.898 21.185 1.00 86.62 92 SER A CA 1
ATOM 728 C C . SER A 1 92 ? -34.278 7.191 22.489 1.00 86.62 92 SER A C 1
ATOM 730 O O . SER A 1 92 ? -35.365 7.769 22.445 1.00 86.62 92 SER A O 1
ATOM 732 N N . LEU A 1 93 ? -33.679 6.870 23.639 1.00 81.31 93 LEU A N 1
ATOM 733 C CA . LEU A 1 93 ? -34.247 7.170 24.956 1.00 81.31 93 LEU A CA 1
ATOM 734 C C . LEU A 1 93 ? -34.474 8.677 25.127 1.00 81.31 93 LEU A C 1
ATOM 736 O O . LEU A 1 93 ? -35.585 9.096 25.443 1.00 81.31 93 LEU A O 1
ATOM 740 N N . GLN A 1 94 ? -33.479 9.502 24.799 1.00 77.25 94 GLN A N 1
ATOM 741 C CA . GLN A 1 94 ? -33.604 10.960 24.863 1.00 77.25 94 GLN A CA 1
ATOM 742 C C . GLN A 1 94 ? -34.731 11.495 23.962 1.00 77.25 94 GLN A C 1
ATOM 744 O O . GLN A 1 94 ? -35.440 12.428 24.337 1.00 77.25 94 GLN A O 1
ATOM 749 N N . SER A 1 95 ? -34.941 10.902 22.781 1.00 79.75 95 SER A N 1
ATOM 750 C CA . SER A 1 95 ? -36.033 11.299 21.883 1.00 79.75 95 SER A CA 1
ATOM 751 C C . SER A 1 95 ? -37.422 10.941 22.424 1.00 79.75 95 SER A C 1
ATOM 753 O O . SER A 1 95 ? -38.359 11.710 22.223 1.00 79.75 95 SER A O 1
ATOM 755 N N . GLN A 1 96 ? -37.554 9.817 23.140 1.00 73.88 96 GLN A N 1
ATOM 756 C CA . GLN A 1 96 ? -38.808 9.384 23.770 1.00 73.88 96 GLN A CA 1
ATOM 757 C C . GLN A 1 96 ? -39.161 10.226 25.003 1.00 73.88 96 GLN A C 1
ATOM 759 O O . GLN A 1 96 ? -40.338 10.406 25.305 1.00 73.88 96 GLN A O 1
ATOM 764 N N . LEU A 1 97 ? -38.149 10.759 25.690 1.00 64.81 97 LEU A N 1
ATOM 765 C CA . LEU A 1 97 ? -38.284 11.591 26.888 1.00 64.81 97 LEU A CA 1
ATOM 766 C C . LEU A 1 97 ? -38.482 13.087 26.608 1.00 64.81 97 LEU A C 1
ATOM 768 O O . LEU A 1 97 ? -38.688 13.845 27.555 1.00 64.81 97 LEU A O 1
ATOM 772 N N . ARG A 1 98 ? -38.475 13.532 25.342 1.00 60.06 98 ARG A N 1
ATOM 773 C CA . ARG A 1 98 ? -38.892 14.897 24.974 1.00 60.06 98 ARG A CA 1
ATOM 774 C C . ARG A 1 98 ? -40.389 15.088 25.242 1.00 60.06 98 ARG A C 1
ATOM 776 O O . ARG A 1 98 ? -41.214 15.037 24.335 1.00 60.06 98 ARG A O 1
ATOM 783 N N . VAL A 1 99 ? -40.735 15.336 26.499 1.00 52.81 99 VAL A N 1
ATOM 784 C CA . VAL A 1 99 ? -41.962 16.036 26.873 1.00 52.81 99 VAL A CA 1
ATOM 785 C C . VAL A 1 99 ? -41.775 17.476 26.401 1.00 52.81 99 VAL A C 1
ATOM 787 O O . VAL A 1 99 ? -40.792 18.108 26.779 1.00 52.81 99 VAL A O 1
ATOM 790 N N . ASP A 1 100 ? -42.657 17.962 25.524 1.00 44.66 100 ASP A N 1
ATOM 791 C CA . ASP A 1 100 ? -42.630 19.330 24.989 1.00 44.66 100 ASP A CA 1
ATOM 792 C C . ASP A 1 100 ? -42.255 20.351 26.083 1.00 44.66 100 ASP A C 1
ATOM 794 O O . ASP A 1 100 ? -42.988 20.515 27.061 1.00 44.66 100 ASP A O 1
ATOM 798 N N . GLU A 1 101 ? -41.170 21.112 25.878 1.00 50.09 101 GLU A N 1
ATOM 799 C CA . GLU A 1 101 ? -40.737 22.263 26.707 1.00 50.09 101 GLU A CA 1
ATOM 800 C C . GLU A 1 101 ? -41.777 23.410 26.749 1.00 50.09 101 GLU A C 1
ATOM 802 O O . GLU A 1 101 ? -41.535 24.510 27.250 1.00 50.09 101 GLU A O 1
ATOM 807 N N . HIS A 1 102 ? -42.967 23.174 26.204 1.00 47.59 102 HIS A N 1
ATOM 808 C CA . HIS A 1 102 ? -44.012 24.151 25.972 1.00 47.59 102 HIS A CA 1
ATOM 809 C C . HIS A 1 102 ? -45.366 23.734 26.538 1.00 47.59 102 HIS A C 1
ATOM 811 O O . HIS A 1 102 ? -46.386 24.135 25.981 1.00 47.59 102 HIS A O 1
ATOM 817 N N . LEU A 1 103 ? -45.428 23.023 27.671 1.00 54.06 103 LEU A N 1
ATOM 818 C CA . LEU A 1 103 ? -46.629 23.147 28.499 1.00 54.06 103 LEU A CA 1
ATOM 819 C C . LEU A 1 103 ? -46.502 24.437 29.325 1.00 54.06 103 LEU A C 1
ATOM 821 O O . LEU A 1 103 ? -45.719 24.478 30.276 1.00 54.06 103 LEU A O 1
ATOM 825 N N . PRO A 1 104 ? -47.206 25.529 28.968 1.00 59.12 104 PRO A N 1
ATOM 826 C CA . PRO A 1 104 ? -46.985 26.813 29.612 1.00 59.12 104 PRO A CA 1
ATOM 827 C C . PRO A 1 104 ? -47.329 26.692 31.096 1.00 59.12 104 PRO A C 1
ATOM 829 O O . PRO A 1 104 ? -48.365 26.128 31.451 1.00 59.12 104 PRO A O 1
ATOM 832 N N . SER A 1 105 ? -46.504 27.263 31.973 1.00 57.66 105 SER A N 1
ATOM 833 C CA . SER A 1 105 ? -46.713 27.254 33.432 1.00 57.66 105 SER A CA 1
ATOM 834 C C . SER A 1 105 ? -48.100 27.799 33.820 1.00 57.66 105 SER A C 1
ATOM 836 O O . SER A 1 105 ? -48.691 27.414 34.826 1.00 57.66 105 SER A O 1
ATOM 838 N N . SER A 1 106 ? -48.658 28.667 32.974 1.00 57.00 106 SER A N 1
ATOM 839 C CA . SER A 1 106 ? -50.017 29.205 33.041 1.00 57.00 106 SER A CA 1
ATOM 840 C C . SER A 1 106 ? -51.130 28.167 32.813 1.00 57.00 106 SER A C 1
ATOM 842 O O . SER A 1 106 ? -52.209 28.329 33.375 1.00 57.00 106 SER A O 1
ATOM 844 N N . PHE A 1 107 ? -50.889 27.097 32.052 1.00 57.97 107 PHE A N 1
ATOM 845 C CA . PHE A 1 107 ? -51.858 26.028 31.768 1.00 57.97 107 PHE A CA 1
ATOM 846 C C . PHE A 1 107 ? -51.995 25.045 32.945 1.00 57.97 107 PHE A C 1
ATOM 848 O O . PHE A 1 107 ? -53.103 24.672 33.328 1.00 57.97 107 PHE A O 1
ATOM 855 N N . MET A 1 108 ? -50.877 24.715 33.598 1.00 55.59 108 MET A N 1
ATOM 856 C CA . MET A 1 108 ? -50.827 23.897 34.822 1.00 55.59 108 MET A CA 1
ATOM 857 C C . MET A 1 108 ? -51.543 24.551 36.014 1.00 55.59 108 MET A C 1
ATOM 859 O O . MET A 1 108 ? -52.196 23.876 36.814 1.00 55.59 108 MET A O 1
ATOM 863 N N . ASN A 1 109 ? -51.477 25.884 36.093 1.00 60.22 109 ASN A N 1
ATOM 864 C CA . ASN A 1 109 ? -52.143 26.676 37.127 1.00 60.22 109 ASN A CA 1
ATOM 865 C C . ASN A 1 109 ? -53.674 26.727 36.982 1.00 60.22 109 ASN A C 1
ATOM 867 O O . ASN A 1 109 ? -54.355 27.057 37.952 1.00 60.22 109 ASN A O 1
ATOM 871 N N . LEU A 1 110 ? -54.214 26.421 35.794 1.00 57.88 110 LEU A N 1
ATOM 872 C CA . LEU A 1 110 ? -55.641 26.559 35.482 1.00 57.88 110 LEU A CA 1
ATOM 873 C C . LEU A 1 110 ? -56.423 25.231 35.545 1.00 57.88 110 LEU A C 1
ATOM 875 O O . LEU A 1 110 ? -57.647 25.270 35.647 1.00 57.88 110 LEU A O 1
ATOM 879 N N . LEU A 1 111 ? -55.747 24.073 35.475 1.00 60.06 111 LEU A N 1
ATOM 880 C CA . LEU A 1 111 ? -56.388 22.752 35.342 1.00 60.06 111 LEU A CA 1
ATOM 881 C C . LEU A 1 111 ? -56.351 21.854 36.594 1.00 60.06 111 LEU A C 1
ATOM 883 O O . LEU A 1 111 ? -57.158 20.929 36.671 1.00 60.06 111 LEU A O 1
ATOM 887 N N . LEU A 1 112 ? -55.447 22.077 37.556 1.00 70.06 112 LEU A N 1
ATOM 888 C CA . LEU A 1 112 ? -55.238 21.158 38.688 1.00 70.06 112 LEU A CA 1
ATOM 889 C C . LEU A 1 112 ? -55.318 21.850 40.064 1.00 70.06 112 LEU A C 1
ATOM 891 O O . LEU A 1 112 ? -54.801 22.957 40.213 1.00 70.06 112 LEU A O 1
ATOM 895 N N . PRO A 1 113 ? -55.904 21.195 41.091 1.00 83.38 113 PRO A N 1
ATOM 896 C CA . PRO A 1 113 ? -55.780 21.607 42.493 1.00 83.38 113 PRO A CA 1
ATOM 897 C C . PRO A 1 113 ? -54.311 21.704 42.929 1.00 83.38 113 PRO A C 1
ATOM 899 O O . PRO A 1 113 ? -53.467 20.962 42.421 1.00 83.38 113 PRO A O 1
ATOM 902 N N . LYS A 1 114 ? -54.001 22.567 43.906 1.00 78.75 114 LYS A N 1
ATOM 903 C CA . LYS A 1 114 ? -52.623 22.784 44.393 1.00 78.75 114 LYS A CA 1
ATOM 904 C C . LYS A 1 114 ? -51.947 21.492 44.852 1.00 78.75 114 LYS A C 1
ATOM 906 O O . LYS A 1 114 ? -50.765 21.291 44.604 1.00 78.75 114 LYS A O 1
ATOM 911 N N . GLU A 1 115 ? -52.704 20.590 45.464 1.00 79.88 115 GLU A N 1
ATOM 912 C CA . GLU A 1 115 ? -52.218 19.290 45.925 1.00 79.88 115 GLU A CA 1
ATOM 913 C C . GLU A 1 115 ? -51.765 18.409 44.750 1.00 79.88 115 GLU A C 1
ATOM 915 O O . GLU A 1 115 ? -50.731 17.746 44.821 1.00 79.88 115 GLU A O 1
ATOM 920 N N . ALA A 1 116 ? -52.496 18.449 43.634 1.00 78.19 116 ALA A N 1
ATOM 921 C CA . ALA A 1 116 ? -52.157 17.697 42.432 1.00 78.19 116 ALA A CA 1
ATOM 922 C C . ALA A 1 116 ? -50.992 18.337 41.651 1.00 78.19 116 ALA A C 1
ATOM 924 O O . ALA A 1 116 ? -50.203 17.621 41.038 1.00 78.19 116 ALA A O 1
ATOM 925 N N . GLN A 1 117 ? -50.825 19.663 41.729 1.00 75.88 117 GLN A N 1
ATOM 926 C CA . GLN A 1 117 ? -49.636 20.359 41.217 1.00 75.88 117 GLN A CA 1
ATOM 927 C C . GLN A 1 117 ? -48.373 19.948 41.986 1.00 75.88 117 GLN A C 1
ATOM 929 O O . GLN A 1 117 ? -47.350 19.649 41.372 1.00 75.88 117 GLN A O 1
ATOM 934 N N . GLN A 1 118 ? -48.455 19.883 43.321 1.00 80.06 118 GLN A N 1
ATOM 935 C CA . GLN A 1 118 ? -47.351 19.439 44.173 1.00 80.06 118 GLN A CA 1
ATOM 936 C C . GLN A 1 118 ? -46.966 17.983 43.867 1.00 80.06 118 GLN A C 1
ATOM 938 O O . GLN A 1 118 ? -45.786 17.678 43.722 1.00 80.06 118 GLN A O 1
ATOM 943 N N . SER A 1 119 ? -47.962 17.102 43.711 1.00 82.88 119 SER A N 1
ATOM 944 C CA . SER A 1 119 ? -47.742 15.695 43.355 1.00 82.88 119 SER A CA 1
ATOM 945 C C . SER A 1 119 ? -47.094 15.529 41.979 1.00 82.88 119 SER A C 1
ATOM 947 O O . SER A 1 119 ? -46.229 14.671 41.826 1.00 82.88 119 SER A O 1
ATOM 949 N N . LEU A 1 120 ? -47.486 16.332 40.981 1.00 80.38 120 LEU A N 1
ATOM 950 C CA . LEU A 1 120 ? -46.877 16.266 39.652 1.00 80.38 120 LEU A CA 1
ATOM 951 C C . LEU A 1 120 ? -45.430 16.771 39.665 1.00 80.38 120 LEU A C 1
ATOM 953 O O . LEU A 1 120 ? -44.580 16.158 39.032 1.00 80.38 120 LEU A O 1
ATOM 957 N N . LEU A 1 121 ? -45.135 17.852 40.394 1.00 78.31 121 LEU A N 1
ATOM 958 C CA . LEU A 1 121 ? -43.766 18.367 40.528 1.00 78.31 121 LEU A CA 1
ATOM 959 C C . LEU A 1 121 ? -42.822 17.338 41.157 1.00 78.31 121 LEU A C 1
ATOM 961 O O . LEU A 1 121 ? -41.706 17.175 40.672 1.00 78.31 121 LEU A O 1
ATOM 965 N N . VAL A 1 122 ? -43.275 16.628 42.196 1.00 83.25 122 VAL A N 1
ATOM 966 C CA . VAL A 1 122 ? -42.498 15.535 42.804 1.00 83.25 122 VAL A CA 1
ATOM 967 C C . VAL A 1 122 ? -42.254 14.426 41.784 1.00 83.25 122 VAL A C 1
ATOM 969 O O . VAL A 1 122 ? -41.114 14.024 41.596 1.00 83.25 122 VAL A O 1
ATOM 972 N N . HIS A 1 123 ? -43.289 14.001 41.056 1.00 80.62 123 HIS A N 1
ATOM 973 C CA . HIS A 1 123 ? -43.152 12.946 40.053 1.00 80.62 123 HIS A CA 1
ATOM 974 C C . HIS A 1 123 ? -42.211 13.326 38.898 1.00 80.62 123 HIS A C 1
ATOM 976 O O . HIS A 1 123 ? -41.406 12.511 38.461 1.00 80.62 123 HIS A O 1
ATOM 982 N N . VAL A 1 124 ? -42.278 14.571 38.414 1.00 77.50 124 VAL A N 1
ATOM 983 C CA . VAL A 1 124 ? -41.364 15.082 37.380 1.00 77.50 124 VAL A CA 1
ATOM 984 C C . VAL A 1 124 ? -39.926 15.141 37.900 1.00 77.50 124 VAL A C 1
ATOM 986 O O . VAL A 1 124 ? -39.016 14.792 37.157 1.00 77.50 124 VAL A O 1
ATOM 989 N N . SER A 1 125 ? -39.719 15.533 39.163 1.00 79.44 125 SER A N 1
ATOM 990 C CA . SER A 1 125 ? -38.395 15.508 39.800 1.00 79.44 125 SER A CA 1
ATOM 991 C C . SER A 1 125 ? -37.841 14.087 39.886 1.00 79.44 125 SER A C 1
ATOM 993 O O . SER A 1 125 ? -36.741 13.849 39.409 1.00 79.44 125 SER A O 1
ATOM 995 N N . GLU A 1 126 ? -38.619 13.131 40.405 1.00 85.00 126 GLU A N 1
ATOM 996 C CA . GLU A 1 126 ? -38.218 11.717 40.492 1.00 85.00 126 GLU A CA 1
ATOM 997 C C . GLU A 1 126 ? -37.893 11.129 39.108 1.00 85.00 126 GLU A C 1
ATOM 999 O O . GLU A 1 126 ? -36.937 10.372 38.949 1.00 85.00 126 GLU A O 1
ATOM 1004 N N . MET A 1 127 ? -38.669 11.499 38.084 1.00 80.06 127 MET A N 1
ATOM 1005 C CA . MET A 1 127 ? -38.445 11.062 36.706 1.00 80.06 127 MET A CA 1
ATOM 1006 C C . MET A 1 127 ? -37.179 11.686 36.097 1.00 80.06 127 MET A C 1
ATOM 1008 O O . MET A 1 127 ? -36.481 11.022 35.330 1.00 80.06 127 MET A O 1
ATOM 1012 N N . ASN A 1 128 ? -36.863 12.936 36.445 1.00 79.00 128 ASN A N 1
ATOM 1013 C CA . ASN A 1 128 ? -35.638 13.606 36.016 1.00 79.00 128 ASN A CA 1
ATOM 1014 C C . ASN A 1 128 ? -34.397 13.026 36.715 1.00 79.00 128 ASN A C 1
ATOM 1016 O O . ASN A 1 128 ? -33.397 12.781 36.047 1.00 79.00 128 ASN A O 1
ATOM 1020 N N . ASP A 1 129 ? -34.487 12.733 38.015 1.00 84.56 129 ASP A N 1
ATOM 1021 C CA . ASP A 1 129 ? -33.418 12.075 38.779 1.00 84.56 129 ASP A CA 1
ATOM 1022 C C . ASP A 1 129 ? -33.119 10.681 38.202 1.00 84.56 129 ASP A C 1
ATOM 1024 O O . ASP A 1 129 ? -31.964 10.310 37.993 1.00 84.56 129 ASP A O 1
ATOM 1028 N N . HIS A 1 130 ? -34.166 9.921 37.860 1.00 83.81 130 HIS A N 1
ATOM 1029 C CA . HIS A 1 130 ? -34.010 8.619 37.215 1.00 83.81 130 HIS A CA 1
ATOM 1030 C C . HIS A 1 130 ? -33.371 8.724 35.820 1.00 83.81 130 HIS A C 1
ATOM 1032 O O . HIS A 1 130 ? -32.539 7.895 35.451 1.00 83.81 130 HIS A O 1
ATOM 1038 N N . TYR A 1 131 ? -33.733 9.745 35.036 1.00 81.69 131 TYR A N 1
ATOM 1039 C CA . TYR A 1 131 ? -33.103 9.994 33.739 1.00 81.69 131 TYR A 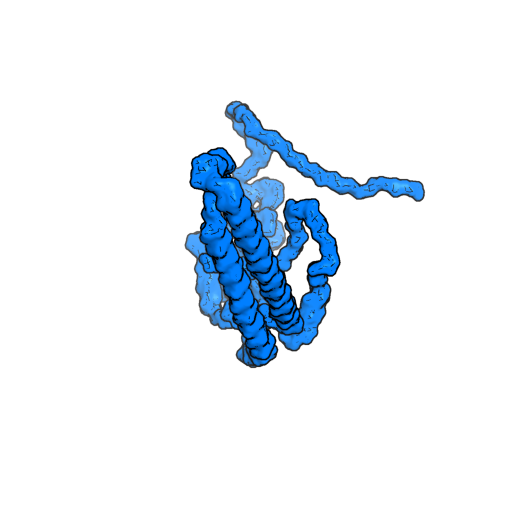CA 1
ATOM 1040 C C . TYR A 1 131 ? -31.612 10.317 33.882 1.00 81.69 131 TYR A C 1
ATOM 1042 O O . TYR A 1 131 ? -30.798 9.795 33.120 1.00 81.69 131 TYR A O 1
ATOM 1050 N N . GLU A 1 132 ? -31.250 11.148 34.859 1.00 83.94 132 GLU A N 1
ATOM 1051 C CA . GLU A 1 132 ? -29.857 11.495 35.140 1.00 83.94 132 GLU A CA 1
ATOM 1052 C C . GLU A 1 132 ? -29.045 10.257 35.550 1.00 83.94 132 GLU A C 1
ATOM 1054 O O . GLU A 1 132 ? -27.940 10.053 35.049 1.00 83.94 132 GLU A O 1
ATOM 1059 N N . GLU A 1 133 ? -29.611 9.370 36.374 1.00 88.75 133 GLU A N 1
ATOM 1060 C CA . GLU A 1 133 ? -28.985 8.092 36.732 1.00 88.75 133 GLU A CA 1
ATOM 1061 C C . GLU A 1 133 ? -28.722 7.212 35.498 1.00 88.75 133 GLU A C 1
ATOM 1063 O O . GLU A 1 133 ? -27.605 6.728 35.306 1.00 88.75 133 GLU A O 1
ATOM 1068 N N . VAL A 1 134 ? -29.718 7.048 34.620 1.00 88.00 134 VAL A N 1
ATOM 1069 C CA . VAL A 1 134 ? -29.570 6.264 33.381 1.00 88.00 134 VAL A CA 1
ATOM 1070 C C . VAL A 1 134 ? -28.554 6.903 32.430 1.00 88.00 134 VAL A C 1
ATOM 1072 O O . VAL A 1 134 ? -27.739 6.185 31.848 1.00 88.00 134 VAL A O 1
ATOM 1075 N N . SER A 1 135 ? -28.562 8.232 32.285 1.00 86.94 135 SER A N 1
ATOM 1076 C CA . SER A 1 135 ? -27.582 8.959 31.467 1.00 86.94 135 SER A CA 1
ATOM 1077 C C . SER A 1 135 ? -26.163 8.725 31.978 1.00 86.94 135 SER A C 1
ATOM 1079 O O . SER A 1 135 ? -25.295 8.344 31.199 1.00 86.94 135 SER A O 1
ATOM 1081 N N . ASN A 1 136 ? -25.946 8.847 33.291 1.00 89.88 136 ASN A N 1
ATOM 1082 C CA . ASN A 1 136 ? -24.642 8.617 33.907 1.00 89.88 136 ASN A CA 1
ATOM 1083 C C . ASN A 1 136 ? -24.140 7.182 33.684 1.00 89.88 136 ASN A C 1
ATOM 1085 O O . ASN A 1 136 ? -22.959 6.981 33.408 1.00 89.88 136 ASN A O 1
ATOM 1089 N N . ILE A 1 137 ? -25.021 6.176 33.765 1.00 91.88 137 ILE A N 1
ATOM 1090 C CA . ILE A 1 137 ? -24.661 4.776 33.478 1.00 91.88 137 ILE A CA 1
ATOM 1091 C C . ILE A 1 137 ? -24.207 4.616 32.022 1.00 91.88 137 ILE A C 1
ATOM 1093 O O . ILE A 1 137 ? -23.202 3.953 31.761 1.00 91.88 137 ILE A O 1
ATOM 1097 N N . ILE A 1 138 ? -24.930 5.224 31.077 1.00 90.50 138 ILE A N 1
ATOM 1098 C CA . ILE A 1 138 ? -24.574 5.191 29.653 1.00 90.50 138 ILE A CA 1
ATOM 1099 C C . ILE A 1 138 ? -23.222 5.874 29.427 1.00 90.50 138 ILE A C 1
ATOM 1101 O O . ILE A 1 138 ? -22.374 5.309 28.741 1.00 90.50 138 ILE A O 1
ATOM 1105 N N . ASP A 1 139 ? -22.999 7.044 30.023 1.00 92.31 139 ASP A N 1
ATOM 1106 C CA . ASP A 1 139 ? -21.757 7.804 29.869 1.00 92.31 139 ASP A CA 1
ATOM 1107 C C . ASP A 1 139 ? -20.545 7.037 30.418 1.00 92.31 139 ASP A C 1
ATOM 1109 O O . ASP A 1 139 ? -19.509 6.960 29.754 1.00 92.31 139 ASP A O 1
ATOM 1113 N N . VAL A 1 140 ? -20.682 6.399 31.588 1.00 95.31 140 VAL A N 1
ATOM 1114 C CA . VAL A 1 140 ? -19.636 5.534 32.160 1.00 95.31 140 VAL A CA 1
ATOM 1115 C C . VAL A 1 140 ? -19.322 4.365 31.228 1.00 95.31 140 VAL A C 1
ATOM 1117 O O . VAL A 1 140 ? -18.154 4.085 30.964 1.00 95.31 140 VAL A O 1
ATOM 1120 N N . GLU A 1 141 ? -20.341 3.696 30.690 1.00 95.81 141 GLU A N 1
ATOM 1121 C CA . GLU A 1 141 ? -20.121 2.552 29.805 1.00 95.81 141 GLU A CA 1
ATOM 1122 C C . GLU A 1 141 ? -19.527 2.961 28.448 1.00 95.81 141 GLU A C 1
ATOM 1124 O O . GLU A 1 141 ? -18.691 2.245 27.896 1.00 95.81 141 GLU A O 1
ATOM 1129 N N . LEU A 1 142 ? -19.876 4.142 27.927 1.00 95.19 142 LEU A N 1
ATOM 1130 C CA . LEU A 1 142 ? -19.231 4.705 26.739 1.00 95.19 142 LEU A CA 1
ATOM 1131 C C . LEU A 1 142 ? -17.741 4.968 26.979 1.00 95.19 142 LEU A C 1
ATOM 1133 O O . LEU A 1 142 ? -16.928 4.654 26.109 1.00 95.19 142 LEU A O 1
ATOM 1137 N N . ILE A 1 143 ? -17.374 5.497 28.150 1.00 96.44 143 ILE A N 1
ATOM 1138 C CA . ILE A 1 143 ? -15.968 5.687 28.531 1.00 96.44 143 ILE A CA 1
ATOM 1139 C C . ILE A 1 143 ? -15.251 4.334 28.600 1.00 96.44 143 ILE A C 1
ATOM 1141 O O . ILE A 1 143 ? -14.205 4.177 27.972 1.00 96.44 143 ILE A O 1
ATOM 1145 N N . ASN A 1 144 ? -15.840 3.334 29.264 1.00 97.12 144 ASN A N 1
ATOM 1146 C CA . ASN A 1 144 ? -15.261 1.989 29.361 1.00 97.12 144 ASN A CA 1
ATOM 1147 C C . ASN A 1 144 ? -15.019 1.363 27.977 1.00 97.12 144 ASN A C 1
ATOM 1149 O O . ASN A 1 144 ? -13.946 0.822 27.703 1.00 97.12 144 ASN A O 1
ATOM 1153 N N . LEU A 1 145 ? -16.008 1.442 27.081 1.00 95.81 145 LEU A N 1
ATOM 1154 C CA . LEU A 1 145 ? -15.897 0.926 25.714 1.00 95.81 145 LEU A CA 1
ATOM 1155 C C . LEU A 1 145 ? -14.811 1.660 24.924 1.00 95.81 145 LEU A C 1
ATOM 1157 O O . LEU A 1 145 ? -14.027 1.019 24.224 1.00 95.81 145 LEU A O 1
ATOM 1161 N N . GLN A 1 146 ? -14.717 2.982 25.070 1.00 97.06 146 GLN A N 1
ATOM 1162 C CA . GLN A 1 146 ? -13.672 3.777 24.434 1.00 97.06 146 GLN A CA 1
ATOM 1163 C C . GLN A 1 146 ? -12.271 3.390 24.936 1.00 97.06 146 GLN A C 1
ATOM 1165 O O . GLN A 1 146 ? -11.348 3.256 24.130 1.00 97.06 146 GLN A O 1
ATOM 1170 N N . GLU A 1 147 ? -12.105 3.170 26.243 1.00 96.94 147 GLU A N 1
ATOM 1171 C CA . GLU A 1 147 ? -10.843 2.716 26.840 1.00 96.94 147 GLU A CA 1
ATOM 1172 C C . GLU A 1 147 ? -10.443 1.318 26.349 1.00 96.94 147 GLU A C 1
ATOM 1174 O O . GLU A 1 147 ? -9.277 1.086 26.010 1.00 96.94 147 GLU A O 1
ATOM 1179 N N . MET A 1 148 ? -11.403 0.393 26.235 1.00 97.56 148 MET A N 1
ATOM 1180 C CA . MET A 1 148 ? -11.154 -0.937 25.670 1.00 97.56 148 MET A CA 1
ATOM 1181 C C . MET A 1 148 ? -10.736 -0.854 24.198 1.00 97.56 148 MET A C 1
ATOM 1183 O O . MET A 1 148 ? -9.715 -1.433 23.829 1.00 97.56 148 MET A O 1
ATOM 1187 N N . ILE A 1 149 ? -11.452 -0.080 23.371 1.00 96.94 149 ILE A N 1
ATOM 1188 C CA . ILE A 1 149 ? -11.092 0.140 21.959 1.00 96.94 149 ILE A CA 1
ATOM 1189 C C . ILE A 1 149 ? -9.667 0.684 21.853 1.00 96.94 149 ILE A C 1
ATOM 1191 O O . ILE A 1 149 ? -8.876 0.186 21.049 1.00 96.94 149 ILE A O 1
ATOM 1195 N N . GLN A 1 150 ? -9.315 1.675 22.676 1.00 96.44 150 GLN A N 1
ATOM 1196 C CA . GLN A 1 150 ? -7.982 2.272 22.664 1.00 96.44 150 GLN A CA 1
ATOM 1197 C C . GLN A 1 150 ? -6.897 1.268 23.066 1.00 96.44 150 GLN A C 1
ATOM 1199 O O . GLN A 1 150 ? -5.816 1.250 22.471 1.00 96.44 150 GLN A O 1
ATOM 1204 N N . THR A 1 151 ? -7.183 0.415 24.047 1.00 97.25 151 THR A N 1
ATOM 1205 C CA . THR A 1 151 ? -6.251 -0.609 24.530 1.00 97.25 151 THR A CA 1
ATOM 1206 C C . THR A 1 151 ? -5.975 -1.650 23.447 1.00 97.25 151 THR A C 1
ATOM 1208 O O . THR A 1 151 ? -4.817 -1.878 23.094 1.00 97.25 151 THR A O 1
ATOM 1211 N N . VAL A 1 152 ? -7.028 -2.221 22.854 1.00 97.44 152 VAL A N 1
ATOM 1212 C CA . VAL A 1 152 ? -6.906 -3.243 21.802 1.00 97.44 152 VAL A CA 1
ATOM 1213 C C . VAL A 1 152 ? -6.267 -2.655 20.537 1.00 97.44 152 VAL A C 1
ATOM 1215 O O . VAL A 1 152 ? -5.414 -3.293 19.920 1.00 97.44 152 VAL A O 1
ATOM 1218 N N . SER A 1 153 ? -6.591 -1.404 20.186 1.00 96.81 153 SER A N 1
ATOM 1219 C CA . SER A 1 153 ? -5.966 -0.700 19.054 1.00 96.81 153 SER A CA 1
ATOM 1220 C C . SER A 1 153 ? -4.466 -0.484 19.268 1.00 96.81 153 SER A C 1
ATOM 1222 O O . SER A 1 153 ? -3.671 -0.768 18.374 1.00 96.81 153 SER A O 1
ATOM 1224 N N . SER A 1 154 ? -4.063 -0.068 20.472 1.00 95.19 154 SER A N 1
ATOM 1225 C CA . SER A 1 154 ? -2.645 0.083 20.833 1.00 95.19 154 SER A CA 1
ATOM 1226 C C . SER A 1 154 ? -1.893 -1.248 20.743 1.00 95.19 154 SER A C 1
ATOM 1228 O O . SER A 1 154 ? -0.777 -1.302 20.228 1.00 95.19 154 SER A O 1
ATOM 1230 N N . GLU A 1 155 ? -2.503 -2.348 21.199 1.00 95.50 155 GLU A N 1
ATOM 1231 C CA . GLU A 1 155 ? -1.908 -3.682 21.064 1.00 95.50 155 GLU A CA 1
ATOM 1232 C C . GLU A 1 155 ? -1.775 -4.093 19.591 1.00 95.50 155 GLU A C 1
ATOM 1234 O O . GLU A 1 155 ? -0.734 -4.609 19.175 1.00 95.50 155 GLU A O 1
ATOM 1239 N N . ARG A 1 156 ? -2.799 -3.824 18.780 1.00 96.88 156 ARG A N 1
ATOM 1240 C CA . ARG A 1 156 ? -2.802 -4.100 17.340 1.00 96.88 156 ARG A CA 1
ATOM 1241 C C . ARG A 1 156 ? -1.693 -3.343 16.614 1.00 96.88 156 ARG A C 1
ATOM 1243 O O . ARG A 1 156 ? -1.005 -3.925 15.774 1.00 96.88 156 ARG A O 1
ATOM 1250 N N . GLU A 1 157 ? -1.482 -2.074 16.946 1.00 94.25 157 GLU A N 1
ATOM 1251 C CA . GLU A 1 157 ? -0.378 -1.262 16.421 1.00 94.25 157 GLU A CA 1
ATOM 1252 C C . GLU A 1 157 ? 0.993 -1.755 16.898 1.00 94.25 157 GLU A C 1
ATOM 1254 O O . GLU A 1 157 ? 1.940 -1.822 16.107 1.00 94.25 157 GLU A O 1
ATOM 1259 N N . ALA A 1 158 ? 1.106 -2.165 18.162 1.00 92.62 158 ALA A N 1
ATOM 1260 C CA . ALA A 1 158 ? 2.333 -2.741 18.702 1.00 92.62 158 ALA A CA 1
ATOM 1261 C C . ALA A 1 158 ? 2.713 -4.046 17.984 1.00 92.62 158 ALA A C 1
ATOM 1263 O O . ALA A 1 158 ? 3.861 -4.219 17.588 1.00 92.62 158 ALA A O 1
ATOM 1264 N N . VAL A 1 159 ? 1.764 -4.959 17.751 1.00 92.81 159 VAL A N 1
ATOM 1265 C CA . VAL A 1 159 ? 2.028 -6.195 16.989 1.00 92.81 159 VAL A CA 1
ATOM 1266 C C . VAL A 1 159 ? 2.398 -5.867 15.540 1.00 92.81 159 VAL A C 1
ATOM 1268 O O . VAL A 1 159 ? 3.363 -6.412 15.009 1.00 92.81 159 VAL A O 1
ATOM 1271 N N . GLN A 1 160 ? 1.679 -4.943 14.902 1.00 92.44 160 GLN A N 1
ATOM 1272 C CA . GLN A 1 160 ? 1.964 -4.513 13.533 1.00 92.44 160 GLN A CA 1
ATOM 1273 C C . GLN A 1 160 ? 3.401 -3.999 13.374 1.00 92.44 160 GLN A C 1
ATOM 1275 O O . GLN A 1 160 ? 4.101 -4.418 12.450 1.00 92.44 160 GLN A O 1
ATOM 1280 N N . SER A 1 161 ? 3.819 -3.100 14.267 1.00 89.38 161 SER A N 1
ATOM 1281 C CA . SER A 1 161 ? 5.124 -2.435 1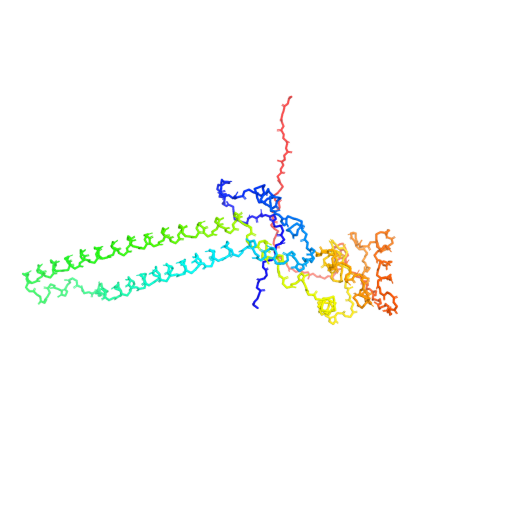4.227 1.00 89.38 161 SER A CA 1
ATOM 1282 C C . SER A 1 161 ? 6.262 -3.359 14.653 1.00 89.38 161 SER A C 1
ATOM 1284 O O . SER A 1 161 ? 7.244 -3.471 13.923 1.00 89.38 161 SER A O 1
ATOM 1286 N N . ASN A 1 162 ? 6.110 -4.100 15.755 1.00 89.56 162 ASN A N 1
ATOM 1287 C CA . ASN A 1 162 ? 7.151 -4.996 16.274 1.00 89.56 162 ASN A CA 1
ATOM 1288 C C . ASN A 1 162 ? 7.559 -6.082 15.269 1.00 89.56 162 ASN A C 1
ATOM 1290 O O . ASN A 1 162 ? 8.711 -6.511 15.253 1.00 89.56 162 ASN A O 1
ATOM 1294 N N . PHE A 1 163 ? 6.620 -6.537 14.436 1.00 89.25 163 PHE A N 1
ATOM 1295 C CA . PHE A 1 163 ? 6.866 -7.577 13.435 1.00 89.25 163 PHE A CA 1
ATOM 1296 C C . PHE A 1 163 ? 6.978 -7.038 12.000 1.00 89.25 163 PHE A C 1
ATOM 1298 O O . PHE A 1 163 ? 7.185 -7.828 11.075 1.00 89.25 163 PHE A O 1
ATOM 1305 N N . LEU A 1 164 ? 6.852 -5.719 11.793 1.00 91.44 164 LEU A N 1
ATOM 1306 C CA . LEU A 1 164 ? 6.844 -5.074 10.471 1.00 91.44 164 LEU A CA 1
ATOM 1307 C C . LEU A 1 164 ? 5.900 -5.789 9.487 1.00 91.44 164 LEU A C 1
ATOM 1309 O O . LEU A 1 164 ? 6.282 -6.170 8.375 1.00 91.44 164 LEU A O 1
ATOM 1313 N N . VAL A 1 165 ? 4.685 -6.111 9.942 1.00 91.81 165 VAL A N 1
ATOM 1314 C CA . VAL A 1 165 ? 3.799 -7.037 9.215 1.00 91.81 165 VAL A CA 1
ATOM 1315 C C . VAL A 1 165 ? 3.416 -6.467 7.848 1.00 91.81 165 VAL A C 1
ATOM 1317 O O . VAL A 1 165 ? 3.442 -7.190 6.854 1.00 91.81 165 VAL A O 1
ATOM 1320 N N . ALA A 1 166 ? 3.122 -5.167 7.758 1.00 90.25 166 ALA A N 1
ATOM 1321 C CA . ALA A 1 166 ? 2.778 -4.518 6.489 1.00 90.25 166 ALA A CA 1
ATOM 1322 C C . ALA A 1 166 ? 3.937 -4.575 5.493 1.00 90.25 166 ALA A C 1
ATOM 1324 O O . ALA A 1 166 ? 3.731 -4.882 4.319 1.00 90.25 166 ALA A O 1
ATOM 1325 N N . GLU A 1 167 ? 5.154 -4.303 5.950 1.00 91.44 167 GLU A N 1
ATOM 1326 C CA . GLU A 1 167 ? 6.338 -4.245 5.109 1.00 91.44 167 GLU A CA 1
ATOM 1327 C C . GLU A 1 167 ? 6.680 -5.632 4.555 1.00 91.44 167 GLU A C 1
ATOM 1329 O O . GLU A 1 167 ? 6.968 -5.778 3.365 1.00 91.44 167 GLU A O 1
ATOM 1334 N N . HIS A 1 168 ? 6.570 -6.673 5.384 1.00 92.12 168 HIS A N 1
ATOM 1335 C CA . HIS A 1 168 ? 6.749 -8.052 4.940 1.00 92.12 168 HIS A CA 1
ATOM 1336 C C . HIS A 1 168 ? 5.654 -8.491 3.957 1.00 92.12 168 HIS A C 1
ATOM 1338 O O . HIS A 1 168 ? 5.959 -9.068 2.910 1.00 92.12 168 HIS A O 1
ATOM 1344 N N . LEU A 1 169 ? 4.384 -8.163 4.220 1.00 90.38 169 LEU A N 1
ATOM 1345 C CA . LEU A 1 169 ? 3.287 -8.462 3.292 1.00 90.38 169 LEU A CA 1
ATOM 1346 C C . LEU A 1 169 ? 3.416 -7.689 1.968 1.00 90.38 169 LEU A C 1
ATOM 1348 O O . LEU A 1 169 ? 3.061 -8.214 0.910 1.00 90.38 169 LEU A O 1
ATOM 1352 N N . ALA A 1 170 ? 3.995 -6.486 1.980 1.00 89.88 170 ALA A N 1
ATOM 1353 C CA . ALA A 1 170 ? 4.280 -5.724 0.766 1.00 89.88 170 ALA A CA 1
ATOM 1354 C C . ALA A 1 170 ? 5.298 -6.432 -0.149 1.00 89.88 170 ALA A C 1
ATOM 1356 O O . ALA A 1 170 ? 5.192 -6.327 -1.376 1.00 89.88 170 ALA A O 1
ATOM 1357 N N . ILE A 1 171 ? 6.233 -7.217 0.407 1.00 90.00 171 ILE A N 1
ATOM 1358 C CA . ILE A 1 171 ? 7.140 -8.070 -0.384 1.00 90.00 171 ILE A CA 1
ATOM 1359 C C . ILE A 1 171 ? 6.346 -9.130 -1.163 1.00 90.00 171 ILE A C 1
ATOM 1361 O O . ILE A 1 171 ? 6.676 -9.435 -2.312 1.00 90.00 171 ILE A O 1
ATOM 1365 N N . LEU A 1 172 ? 5.272 -9.658 -0.569 1.00 89.75 172 LEU A N 1
ATOM 1366 C CA . LEU A 1 172 ? 4.421 -10.691 -1.168 1.00 89.75 172 LEU A CA 1
ATOM 1367 C C . LEU A 1 172 ? 3.454 -10.149 -2.234 1.00 89.75 172 LEU A C 1
ATOM 1369 O O . LEU A 1 172 ? 2.804 -10.936 -2.940 1.00 89.75 172 LEU A O 1
ATOM 1373 N N . SER A 1 173 ? 3.384 -8.820 -2.383 1.00 87.75 173 SER A N 1
ATOM 1374 C CA . SER A 1 173 ? 2.516 -8.144 -3.343 1.00 87.75 173 SER A CA 1
ATOM 1375 C C . SER A 1 173 ? 2.665 -8.732 -4.754 1.00 87.75 173 SER A C 1
ATOM 1377 O O . SER A 1 173 ? 3.792 -8.899 -5.244 1.00 87.75 173 SER A O 1
ATOM 1379 N N . PRO A 1 174 ? 1.550 -9.011 -5.463 1.00 84.94 174 PRO A N 1
ATOM 1380 C CA . PRO A 1 174 ? 1.583 -9.604 -6.798 1.00 84.94 174 PRO A CA 1
ATOM 1381 C C . PRO A 1 174 ? 2.488 -8.853 -7.773 1.00 84.94 174 PRO A C 1
ATOM 1383 O O . PRO A 1 174 ? 3.154 -9.481 -8.591 1.00 84.94 174 PRO A O 1
ATOM 1386 N N . ILE A 1 175 ? 2.582 -7.522 -7.649 1.00 83.31 175 ILE A N 1
ATOM 1387 C CA . ILE A 1 175 ? 3.360 -6.664 -8.553 1.00 83.31 175 ILE A CA 1
ATOM 1388 C C . ILE A 1 175 ? 4.851 -7.027 -8.606 1.00 83.31 175 ILE A C 1
ATOM 1390 O O . ILE A 1 175 ? 5.486 -6.871 -9.650 1.00 83.31 175 ILE A O 1
ATOM 1394 N N . ARG A 1 176 ? 5.417 -7.567 -7.516 1.00 84.31 176 ARG A N 1
ATOM 1395 C CA . ARG A 1 176 ? 6.817 -8.018 -7.483 1.00 84.31 176 ARG A CA 1
ATOM 1396 C C . ARG A 1 176 ? 7.023 -9.327 -8.252 1.00 84.31 176 ARG A C 1
ATOM 1398 O O . ARG A 1 176 ? 8.134 -9.569 -8.721 1.00 84.31 176 ARG A O 1
ATOM 1405 N N . ARG A 1 177 ? 5.954 -10.105 -8.467 1.00 83.38 177 ARG A N 1
ATOM 1406 C CA . ARG A 1 177 ? 5.942 -11.436 -9.105 1.00 83.38 177 ARG A CA 1
ATOM 1407 C C . ARG A 1 177 ? 5.269 -11.484 -10.482 1.00 83.38 177 ARG A C 1
ATOM 1409 O O . ARG A 1 177 ? 5.314 -12.524 -11.128 1.00 83.38 177 ARG A O 1
ATOM 1416 N N . VAL A 1 178 ? 4.689 -10.379 -10.965 1.00 87.88 178 VAL A N 1
ATOM 1417 C CA . VAL A 1 178 ? 4.097 -10.292 -12.319 1.00 87.88 178 VAL A CA 1
ATOM 1418 C C . VAL A 1 178 ? 5.118 -10.762 -13.362 1.00 87.88 178 VAL A C 1
ATOM 1420 O O . VAL A 1 178 ? 6.233 -10.247 -13.311 1.00 87.88 178 VAL A O 1
ATOM 1423 N N . PRO A 1 179 ? 4.799 -11.698 -14.276 1.00 90.81 179 PRO A N 1
ATOM 1424 C CA . PRO A 1 179 ? 5.676 -12.135 -15.368 1.00 90.81 179 PRO A CA 1
ATOM 1425 C C . PRO A 1 179 ? 6.222 -10.990 -16.226 1.00 90.81 179 PRO A C 1
ATOM 1427 O O . PRO A 1 179 ? 5.661 -9.896 -16.265 1.00 90.81 179 PRO A O 1
ATOM 1430 N N . THR A 1 180 ? 7.337 -11.229 -16.915 1.00 92.00 180 THR A N 1
ATOM 1431 C CA . THR A 1 180 ? 8.000 -10.179 -17.706 1.00 92.00 180 THR A CA 1
ATOM 1432 C C . THR A 1 180 ? 7.095 -9.668 -18.823 1.00 92.00 180 THR A C 1
ATOM 1434 O O . THR A 1 180 ? 7.019 -8.464 -19.029 1.00 92.00 180 THR A O 1
ATOM 1437 N N . GLU A 1 181 ? 6.376 -10.566 -19.485 1.00 94.00 181 GLU A N 1
ATOM 1438 C CA . GLU A 1 181 ? 5.482 -10.301 -20.611 1.00 94.00 181 GLU A CA 1
ATOM 1439 C C . GLU A 1 181 ? 4.338 -9.376 -20.183 1.00 94.00 181 GLU A C 1
ATOM 1441 O O . GLU A 1 181 ? 4.119 -8.325 -20.779 1.00 94.00 181 GLU A O 1
ATOM 1446 N N . LEU A 1 182 ? 3.683 -9.697 -19.065 1.00 94.38 182 LEU A N 1
ATOM 1447 C CA . LEU A 1 182 ? 2.613 -8.863 -18.516 1.00 94.38 182 LEU A CA 1
ATOM 1448 C C . LEU A 1 182 ? 3.137 -7.508 -18.035 1.00 94.38 182 LEU A C 1
ATOM 1450 O O . LEU A 1 182 ? 2.471 -6.490 -18.191 1.00 94.38 182 LEU A O 1
ATOM 1454 N N . LEU A 1 183 ? 4.350 -7.463 -17.477 1.00 92.56 183 LEU A N 1
ATOM 1455 C CA . LEU A 1 183 ? 4.960 -6.199 -17.078 1.00 92.56 183 LEU A CA 1
ATOM 1456 C C . LEU A 1 183 ? 5.257 -5.303 -18.295 1.00 92.56 183 LEU A C 1
ATOM 1458 O O . LEU A 1 183 ? 5.081 -4.088 -18.214 1.00 92.56 183 LEU A O 1
ATOM 1462 N N . GLN A 1 184 ? 5.662 -5.889 -19.425 1.00 94.44 184 GLN A N 1
ATOM 1463 C CA . GLN A 1 184 ? 5.845 -5.171 -20.690 1.00 94.44 184 GLN A CA 1
ATOM 1464 C C . GLN A 1 184 ? 4.525 -4.620 -21.226 1.00 94.44 184 GLN A C 1
ATOM 1466 O O . GLN A 1 184 ? 4.476 -3.454 -21.613 1.00 94.44 184 GLN A O 1
ATOM 1471 N N . GLU A 1 185 ? 3.462 -5.426 -21.215 1.00 94.25 185 GLU A N 1
ATOM 1472 C CA . GLU A 1 185 ? 2.122 -4.991 -21.622 1.00 94.25 185 GLU A CA 1
ATOM 1473 C C . GLU A 1 185 ? 1.610 -3.843 -20.749 1.00 94.25 185 GLU A C 1
ATOM 1475 O O . GLU A 1 185 ? 1.138 -2.836 -21.275 1.00 94.25 185 GLU A O 1
ATOM 1480 N N . ILE A 1 186 ? 1.790 -3.932 -19.426 1.00 92.62 186 ILE A N 1
ATOM 1481 C CA . ILE A 1 186 ? 1.460 -2.843 -18.497 1.00 92.62 186 ILE A CA 1
ATOM 1482 C C . ILE A 1 186 ? 2.244 -1.575 -18.855 1.00 92.62 186 ILE A C 1
ATOM 1484 O O . ILE A 1 186 ? 1.660 -0.497 -18.929 1.00 92.62 186 ILE A O 1
ATOM 1488 N N . PHE A 1 187 ? 3.555 -1.677 -19.103 1.00 93.31 187 PHE A N 1
ATOM 1489 C CA . PHE A 1 187 ? 4.376 -0.518 -19.469 1.00 93.31 187 PHE A CA 1
ATOM 1490 C C . PHE A 1 187 ? 3.919 0.135 -20.773 1.00 93.31 187 PHE A C 1
ATOM 1492 O O . PHE A 1 187 ? 3.878 1.364 -20.850 1.00 93.31 187 PHE A O 1
ATOM 1499 N N . LEU A 1 188 ? 3.557 -0.670 -21.775 1.00 91.06 188 LEU A N 1
ATOM 1500 C CA . LEU A 1 188 ? 3.017 -0.183 -23.044 1.00 91.06 188 LEU A CA 1
ATOM 1501 C C . LEU A 1 188 ? 1.675 0.519 -22.831 1.00 91.06 188 LEU A C 1
ATOM 1503 O O . LEU A 1 188 ? 1.489 1.639 -23.300 1.00 91.06 188 LEU A O 1
ATOM 1507 N N . TYR A 1 189 ? 0.784 -0.081 -22.043 1.00 90.12 189 TYR A N 1
ATOM 1508 C CA . TYR A 1 189 ? -0.508 0.512 -21.710 1.00 90.12 189 TYR A CA 1
ATOM 1509 C C . TYR A 1 189 ? -0.366 1.841 -20.951 1.00 90.12 189 TYR A C 1
ATOM 1511 O O . TYR A 1 189 ? -1.098 2.791 -21.213 1.00 90.12 189 TYR A O 1
ATOM 1519 N N . CYS A 1 190 ? 0.612 1.953 -20.046 1.00 86.62 190 CYS A N 1
ATOM 1520 C CA . CYS A 1 190 ? 0.882 3.183 -19.296 1.00 86.62 190 CYS A CA 1
ATOM 1521 C C . CYS A 1 190 ? 1.384 4.348 -20.164 1.00 86.62 190 CYS A C 1
ATOM 1523 O O . CYS A 1 190 ? 1.236 5.503 -19.764 1.00 86.62 190 CYS A O 1
ATOM 1525 N N . ILE A 1 191 ? 1.991 4.074 -21.321 1.00 81.81 191 ILE A N 1
ATOM 1526 C CA . ILE A 1 191 ? 2.373 5.115 -22.288 1.00 81.81 191 ILE A CA 1
ATOM 1527 C C . ILE A 1 191 ? 1.136 5.603 -23.064 1.00 81.81 191 ILE A C 1
ATOM 1529 O O . ILE A 1 191 ? 1.070 6.779 -23.432 1.00 81.81 191 ILE A O 1
ATOM 1533 N N . GLY A 1 192 ? 0.131 4.734 -23.224 1.00 72.56 192 GLY A N 1
ATOM 1534 C CA . GLY A 1 192 ? -1.113 5.003 -23.944 1.00 72.56 192 GLY A CA 1
ATOM 1535 C C . GLY A 1 192 ? -0.891 5.259 -25.437 1.00 72.56 192 GLY A C 1
ATOM 1536 O O . GLY A 1 192 ? 0.202 5.058 -25.960 1.00 72.56 192 GLY A O 1
ATOM 1537 N N . ASP A 1 193 ? -1.911 5.793 -26.112 1.00 67.25 193 ASP A N 1
ATOM 1538 C CA . ASP A 1 193 ? -1.856 6.152 -27.543 1.00 67.25 193 ASP A CA 1
ATOM 1539 C C . ASP A 1 193 ? -1.056 7.439 -27.820 1.00 67.25 193 ASP A C 1
ATOM 1541 O O . ASP A 1 193 ? -1.202 8.076 -28.868 1.00 67.25 193 ASP A O 1
ATOM 1545 N N . LYS A 1 194 ? -0.213 7.877 -26.876 1.00 64.88 194 LYS A N 1
ATOM 1546 C CA . LYS A 1 194 ? 0.654 9.035 -27.089 1.00 64.88 194 LYS A CA 1
ATOM 1547 C C . LYS A 1 194 ? 1.645 8.689 -28.196 1.00 64.88 194 LYS A C 1
ATOM 1549 O O . LYS A 1 194 ? 2.639 8.012 -27.959 1.00 64.88 194 LYS A O 1
ATOM 1554 N N . GLN A 1 195 ? 1.381 9.204 -29.398 1.00 62.81 195 GLN A N 1
ATOM 1555 C CA . GLN A 1 195 ? 2.212 8.971 -30.583 1.00 62.81 195 GLN A CA 1
ATOM 1556 C C . GLN A 1 195 ? 3.682 9.345 -30.342 1.00 62.81 195 GLN A C 1
ATOM 1558 O O . GLN A 1 195 ? 4.584 8.718 -30.894 1.00 62.81 195 GLN A O 1
ATOM 1563 N N . PHE A 1 196 ? 3.925 10.341 -29.483 1.00 62.72 196 PHE A N 1
ATOM 1564 C CA . PHE A 1 196 ? 5.259 10.724 -29.050 1.00 62.72 196 PHE A CA 1
ATOM 1565 C C . PHE A 1 196 ? 5.295 11.030 -27.555 1.00 62.72 196 PHE A C 1
ATOM 1567 O O . PHE A 1 196 ? 4.367 11.619 -27.000 1.00 62.72 196 PHE A O 1
ATOM 1574 N N . GLN A 1 197 ? 6.401 10.657 -26.919 1.00 66.12 197 GLN A N 1
ATOM 1575 C CA . GLN A 1 197 ? 6.684 10.988 -25.528 1.00 66.12 197 GLN A CA 1
ATOM 1576 C C . GLN A 1 197 ? 7.396 12.330 -25.477 1.00 66.12 197 GLN A C 1
ATOM 1578 O O . GLN A 1 197 ? 8.474 12.477 -26.063 1.00 66.12 197 GLN A O 1
ATOM 1583 N N . ASP A 1 198 ? 6.770 13.294 -24.806 1.00 60.19 198 ASP A N 1
ATOM 1584 C CA . ASP A 1 198 ? 7.404 14.563 -24.485 1.00 60.19 198 ASP A CA 1
ATOM 1585 C C . ASP A 1 198 ? 8.647 14.332 -23.628 1.00 60.19 198 ASP A C 1
ATOM 1587 O O . ASP A 1 198 ? 8.706 13.409 -22.822 1.00 60.19 198 ASP A O 1
ATOM 1591 N N . ILE A 1 199 ? 9.654 15.168 -23.852 1.00 62.56 199 ILE A N 1
ATOM 1592 C CA . ILE A 1 199 ? 10.837 15.251 -23.009 1.00 62.56 199 ILE A CA 1
ATOM 1593 C C . ILE A 1 199 ? 10.893 16.682 -22.491 1.00 62.56 199 ILE A C 1
ATOM 1595 O O . ILE A 1 199 ? 11.265 17.594 -23.238 1.00 62.56 199 ILE A O 1
ATOM 1599 N N . TRP A 1 200 ? 10.498 16.885 -21.232 1.00 54.41 200 TRP A N 1
ATOM 1600 C CA . TRP A 1 200 ? 10.445 18.223 -20.641 1.00 54.41 200 TRP A CA 1
ATOM 1601 C C . TRP A 1 200 ? 11.787 18.679 -20.032 1.00 54.41 200 TRP A C 1
ATOM 1603 O O . TRP A 1 200 ? 12.369 17.972 -19.202 1.00 54.41 200 TRP A O 1
ATOM 1613 N N . PRO A 1 201 ? 12.266 19.886 -20.402 1.00 47.16 201 PRO A N 1
ATOM 1614 C CA . PRO A 1 201 ? 13.523 20.470 -19.933 1.00 47.16 201 PRO A CA 1
ATOM 1615 C C . PRO A 1 201 ? 13.695 20.725 -18.441 1.00 47.16 201 PRO A C 1
ATOM 1617 O O . PRO A 1 201 ? 14.797 20.573 -17.920 1.00 47.16 201 PRO A O 1
ATOM 1620 N N . GLU A 1 202 ? 12.635 21.139 -17.756 1.00 48.66 202 GLU A N 1
ATOM 1621 C CA . GLU A 1 202 ? 12.782 21.989 -16.564 1.00 48.66 202 GLU A CA 1
ATOM 1622 C C . GLU A 1 202 ? 12.951 21.205 -15.248 1.00 48.66 202 GLU A C 1
ATOM 1624 O O . GLU A 1 202 ? 12.948 21.784 -14.169 1.00 48.66 202 GLU A O 1
ATOM 1629 N N . GLY A 1 203 ? 13.188 19.888 -15.318 1.00 48.97 203 GLY A N 1
ATOM 1630 C CA . GLY A 1 203 ? 13.562 19.094 -14.135 1.00 48.97 203 GLY A CA 1
ATOM 1631 C C . GLY A 1 203 ? 13.121 17.630 -14.127 1.00 48.97 203 GLY A C 1
ATOM 1632 O O . GLY A 1 203 ? 13.280 16.948 -13.116 1.00 48.97 203 GLY A O 1
ATOM 1633 N N . GLY A 1 204 ? 12.565 17.115 -15.227 1.00 52.91 204 GLY A N 1
ATOM 1634 C CA . GLY A 1 204 ? 11.651 15.979 -15.129 1.00 52.91 204 GLY A CA 1
ATOM 1635 C C . GLY A 1 204 ? 11.986 14.688 -15.865 1.00 52.91 204 GLY A C 1
ATOM 1636 O O . GLY A 1 204 ? 11.206 13.756 -15.730 1.00 52.91 204 GLY A O 1
ATOM 1637 N N . TYR A 1 205 ? 13.099 14.560 -16.603 1.00 60.50 205 TYR A N 1
ATOM 1638 C CA . TYR A 1 205 ? 13.396 13.356 -17.420 1.00 60.50 205 TYR A CA 1
ATOM 1639 C C . TYR A 1 205 ? 13.256 12.021 -16.681 1.00 60.50 205 TYR A C 1
ATOM 1641 O O . TYR A 1 205 ? 13.056 10.965 -17.272 1.00 60.50 205 TYR A O 1
ATOM 1649 N N . ALA A 1 206 ? 13.469 12.068 -15.369 1.00 61.84 206 ALA A N 1
ATOM 1650 C CA . ALA A 1 206 ? 13.372 10.949 -14.460 1.00 61.84 206 ALA A CA 1
ATOM 1651 C C . ALA A 1 206 ? 11.951 10.383 -14.320 1.00 61.84 206 ALA A C 1
ATOM 1653 O O . ALA A 1 206 ? 11.816 9.206 -13.990 1.00 61.84 206 ALA A O 1
ATOM 1654 N N . PHE A 1 207 ? 10.928 11.211 -14.519 1.00 67.69 207 PHE A N 1
ATOM 1655 C CA . PHE A 1 207 ? 9.563 10.947 -14.072 1.00 67.69 207 PHE A CA 1
ATOM 1656 C C . PHE A 1 207 ? 8.593 10.631 -15.213 1.00 67.69 207 PHE A C 1
ATOM 1658 O O . PHE A 1 207 ? 7.472 10.208 -14.950 1.00 67.69 207 PHE A O 1
ATOM 1665 N N . GLU A 1 208 ? 9.033 10.734 -16.468 1.00 77.19 208 GLU A N 1
ATOM 1666 C CA . GLU A 1 208 ? 8.216 10.387 -17.633 1.00 77.19 208 GLU A CA 1
ATOM 1667 C C . GLU A 1 208 ? 8.480 8.955 -18.119 1.00 77.19 208 GLU A C 1
ATOM 1669 O O . GLU A 1 208 ? 9.600 8.429 -18.053 1.00 77.19 208 GLU A O 1
ATOM 1674 N N . ALA A 1 209 ? 7.428 8.287 -18.597 1.00 80.75 209 ALA A N 1
ATOM 1675 C CA . ALA A 1 209 ? 7.551 6.982 -19.235 1.00 80.75 209 ALA A CA 1
ATOM 1676 C C . ALA A 1 209 ? 8.300 7.108 -20.574 1.00 80.75 209 ALA A C 1
ATOM 1678 O O . ALA A 1 209 ? 8.064 8.071 -21.301 1.00 80.75 209 ALA A O 1
ATOM 1679 N N . PRO A 1 210 ? 9.193 6.154 -20.907 1.00 85.50 210 PRO A N 1
ATOM 1680 C CA . PRO A 1 210 ? 9.467 4.885 -20.227 1.00 85.50 210 PRO A CA 1
ATOM 1681 C C . PRO A 1 210 ? 10.586 4.964 -19.179 1.00 85.50 210 PRO A C 1
ATOM 1683 O O . PRO A 1 210 ? 10.908 3.955 -18.543 1.00 85.50 210 PRO A O 1
ATOM 1686 N N . VAL A 1 211 ? 11.218 6.131 -19.009 1.00 85.12 211 VAL A N 1
ATOM 1687 C CA . VAL A 1 211 ? 12.384 6.319 -18.131 1.00 85.12 211 VAL A CA 1
ATOM 1688 C C . VAL A 1 211 ? 12.016 6.078 -16.666 1.00 85.12 211 VAL A C 1
ATOM 1690 O O . VAL A 1 211 ? 12.785 5.436 -15.944 1.00 85.12 211 VAL A O 1
ATOM 1693 N N . VAL A 1 212 ? 10.822 6.509 -16.250 1.00 86.62 212 VAL A N 1
ATOM 1694 C CA . VAL A 1 212 ? 10.307 6.351 -14.881 1.00 86.62 212 VAL A CA 1
ATOM 1695 C C . VAL A 1 212 ? 10.211 4.892 -14.439 1.00 86.62 212 VAL A C 1
ATOM 1697 O O . VAL A 1 212 ? 10.535 4.577 -13.293 1.00 86.62 212 VAL A O 1
ATOM 1700 N N . PHE A 1 213 ? 9.898 3.963 -15.352 1.00 89.44 213 PHE A N 1
ATOM 1701 C CA . PHE A 1 213 ? 9.866 2.529 -15.039 1.00 89.44 213 PHE A CA 1
ATOM 1702 C C . PHE A 1 213 ? 11.230 2.037 -14.544 1.00 89.44 213 PHE A C 1
ATOM 1704 O O . PHE A 1 213 ? 11.322 1.209 -13.639 1.00 89.44 213 PHE A O 1
ATOM 1711 N N . GLY A 1 214 ? 12.315 2.611 -15.073 1.00 87.44 214 GLY A N 1
ATOM 1712 C CA . GLY A 1 214 ? 13.673 2.304 -14.646 1.00 87.44 214 GLY A CA 1
ATOM 1713 C C . GLY A 1 214 ? 14.044 2.810 -13.254 1.00 87.44 214 GLY A C 1
ATOM 1714 O O . GLY A 1 214 ? 15.134 2.485 -12.781 1.00 87.44 214 GLY A O 1
ATOM 1715 N N . ARG A 1 215 ? 13.194 3.590 -12.583 1.00 85.44 215 ARG A N 1
ATOM 1716 C CA . ARG A 1 215 ? 13.444 4.071 -11.215 1.00 85.44 215 ARG A CA 1
ATOM 1717 C C . ARG A 1 215 ? 12.758 3.234 -10.144 1.00 85.44 215 ARG A C 1
ATOM 1719 O O . ARG A 1 215 ? 13.191 3.293 -9.003 1.00 85.44 215 ARG A O 1
ATOM 1726 N N . VAL A 1 216 ? 11.773 2.418 -10.517 1.00 85.25 216 VAL A N 1
ATOM 1727 C CA . VAL A 1 216 ? 11.003 1.603 -9.569 1.00 85.25 216 VAL A CA 1
ATOM 1728 C C . VAL A 1 216 ? 11.872 0.515 -8.936 1.00 85.25 216 VAL A C 1
ATOM 1730 O O . VAL A 1 216 ? 12.017 0.459 -7.717 1.00 85.25 216 VAL A O 1
ATOM 1733 N N . CYS A 1 217 ? 12.485 -0.345 -9.754 1.00 84.69 217 CYS A N 1
ATOM 1734 C CA . CYS A 1 217 ? 13.396 -1.384 -9.274 1.00 84.69 217 CYS A CA 1
ATOM 1735 C C . CYS A 1 217 ? 14.367 -1.871 -10.356 1.00 84.69 217 CYS A C 1
ATOM 1737 O O . CYS A 1 217 ? 14.253 -1.517 -11.535 1.00 84.69 217 CYS A O 1
ATOM 1739 N N . SER A 1 218 ? 15.336 -2.702 -9.958 1.00 87.12 218 SER A N 1
ATOM 1740 C CA . SER A 1 218 ? 16.338 -3.287 -10.860 1.00 87.12 218 SER A CA 1
ATOM 1741 C C . SER A 1 218 ? 15.686 -4.098 -11.996 1.00 87.12 218 SER A C 1
ATOM 1743 O O . SER A 1 218 ? 16.080 -3.983 -13.162 1.00 87.12 218 SER A O 1
ATOM 1745 N N . ARG A 1 219 ? 14.633 -4.855 -11.664 1.00 89.12 219 ARG A N 1
ATOM 1746 C CA . ARG A 1 219 ? 13.857 -5.689 -12.583 1.00 89.12 219 ARG A CA 1
ATOM 1747 C C . ARG A 1 219 ? 13.072 -4.847 -13.584 1.00 89.12 219 ARG A C 1
ATOM 1749 O O . ARG A 1 219 ? 13.233 -5.047 -14.784 1.00 89.12 219 ARG A O 1
ATOM 1756 N N . TRP A 1 220 ? 12.302 -3.864 -13.118 1.00 91.50 220 TRP A N 1
ATOM 1757 C CA . TRP A 1 220 ? 11.539 -2.956 -13.983 1.00 91.50 220 TRP A CA 1
ATOM 1758 C C . TRP A 1 220 ? 12.451 -2.181 -14.933 1.00 91.50 220 TRP A C 1
ATOM 1760 O O . TRP A 1 220 ? 12.135 -2.031 -16.110 1.00 91.50 220 TRP A O 1
ATOM 1770 N N . ARG A 1 221 ? 13.635 -1.772 -14.462 1.00 92.50 221 ARG A N 1
ATOM 1771 C CA . ARG A 1 221 ? 14.664 -1.162 -15.310 1.00 92.50 221 ARG A CA 1
ATOM 1772 C C . ARG A 1 221 ? 15.137 -2.093 -16.414 1.00 92.50 221 ARG A C 1
ATOM 1774 O O . ARG A 1 221 ? 15.231 -1.659 -17.558 1.00 92.50 221 ARG A O 1
ATOM 1781 N N . ARG A 1 222 ? 15.436 -3.353 -16.087 1.00 92.81 222 ARG A N 1
ATOM 1782 C CA . ARG A 1 222 ? 15.861 -4.348 -17.078 1.00 92.81 222 ARG A CA 1
ATOM 1783 C C . ARG A 1 222 ? 14.775 -4.560 -18.127 1.00 92.81 222 ARG A C 1
ATOM 1785 O O . ARG A 1 222 ? 15.083 -4.448 -19.306 1.00 92.81 222 ARG A O 1
ATOM 1792 N N . VAL A 1 223 ? 13.536 -4.782 -17.688 1.00 93.94 223 VAL A N 1
ATOM 1793 C CA . VAL A 1 223 ? 12.382 -5.009 -18.569 1.00 93.94 223 VAL A CA 1
ATOM 1794 C C . VAL A 1 223 ? 12.113 -3.787 -19.443 1.00 93.94 223 VAL A C 1
ATOM 1796 O O . VAL A 1 223 ? 12.047 -3.919 -20.660 1.00 93.94 223 VAL A O 1
ATOM 1799 N N . SER A 1 224 ? 12.052 -2.584 -18.866 1.00 94.12 224 SER A N 1
ATOM 1800 C CA . SER A 1 224 ? 11.877 -1.343 -19.629 1.00 94.12 224 SER A CA 1
ATOM 1801 C C . SER A 1 224 ? 12.973 -1.189 -20.688 1.00 94.12 224 SER A C 1
ATOM 1803 O O . SER A 1 224 ? 12.682 -0.953 -21.856 1.00 94.12 224 SER A O 1
ATOM 1805 N N . PHE A 1 225 ? 14.243 -1.401 -20.327 1.00 93.56 225 PHE A N 1
ATOM 1806 C CA . PHE A 1 225 ? 15.364 -1.215 -21.257 1.00 93.56 225 PHE A CA 1
ATOM 1807 C C . PHE A 1 225 ? 15.469 -2.311 -22.322 1.00 93.56 225 PHE A C 1
ATOM 1809 O O . PHE A 1 225 ? 16.071 -2.063 -23.364 1.00 93.56 225 PHE A O 1
ATOM 1816 N N . SER A 1 226 ? 14.919 -3.502 -22.071 1.00 94.31 226 SER A N 1
ATOM 1817 C CA . SER A 1 226 ? 14.903 -4.620 -23.017 1.00 94.31 226 SER A CA 1
ATOM 1818 C C . SER A 1 226 ? 13.634 -4.689 -23.865 1.00 94.31 226 SER A C 1
ATOM 1820 O O . SER A 1 226 ? 13.467 -5.668 -24.584 1.00 94.31 226 SER A O 1
ATOM 1822 N N . THR A 1 227 ? 12.738 -3.704 -23.769 1.00 95.00 227 THR A N 1
ATOM 1823 C CA . THR A 1 227 ? 11.455 -3.686 -24.489 1.00 95.00 227 THR A CA 1
ATOM 1824 C C . THR A 1 227 ? 11.476 -2.571 -25.531 1.00 95.00 227 THR A C 1
ATOM 1826 O O . THR A 1 227 ? 11.171 -1.426 -25.195 1.00 95.00 227 THR A O 1
ATOM 1829 N N . PRO A 1 228 ? 11.860 -2.860 -26.789 1.00 94.12 228 PRO A N 1
ATOM 1830 C CA . PRO A 1 228 ? 12.173 -1.815 -27.760 1.00 94.12 228 PRO A CA 1
ATOM 1831 C C . PRO A 1 228 ? 10.987 -0.925 -28.135 1.00 94.12 228 PRO A C 1
ATOM 1833 O O . PRO A 1 228 ? 11.181 0.256 -28.412 1.00 94.12 228 PRO A O 1
ATOM 1836 N N . SER A 1 229 ? 9.766 -1.462 -28.087 1.00 92.25 229 SER A N 1
ATOM 1837 C CA . SER A 1 229 ? 8.522 -0.733 -28.371 1.00 92.25 229 SER A CA 1
ATOM 1838 C C . SER A 1 229 ? 8.253 0.418 -27.400 1.00 92.25 229 SER A C 1
ATOM 1840 O O . SER A 1 229 ? 7.586 1.376 -27.762 1.00 92.25 229 SER A O 1
ATOM 1842 N N . LEU A 1 230 ? 8.816 0.390 -26.187 1.00 91.69 230 LEU A N 1
ATOM 1843 C CA . LEU A 1 230 ? 8.717 1.518 -25.251 1.00 91.69 230 LEU A CA 1
ATOM 1844 C C . LEU A 1 230 ? 9.558 2.726 -25.692 1.00 91.69 230 LEU A C 1
ATOM 1846 O O . LEU A 1 230 ? 9.326 3.841 -25.227 1.00 91.69 230 LEU A O 1
ATOM 1850 N N . TRP A 1 231 ? 10.551 2.493 -26.555 1.00 92.00 231 TRP A N 1
ATOM 1851 C CA . TRP A 1 231 ? 11.565 3.460 -26.977 1.00 92.00 231 TRP A CA 1
ATOM 1852 C C . TRP A 1 231 ? 11.470 3.794 -28.471 1.00 92.00 231 TRP A C 1
ATOM 1854 O O . TRP A 1 231 ? 12.389 4.419 -28.993 1.00 92.00 231 TRP A O 1
ATOM 1864 N N . SER A 1 232 ? 10.411 3.373 -29.171 1.00 90.31 232 SER A N 1
ATOM 1865 C CA . SER A 1 232 ? 10.236 3.594 -30.617 1.00 90.31 232 SER A CA 1
ATOM 1866 C C . SER A 1 232 ? 9.672 4.967 -30.980 1.00 90.31 232 SER A C 1
ATOM 1868 O O . SER A 1 232 ? 9.600 5.281 -32.161 1.00 90.31 232 SER A O 1
ATOM 1870 N N . SER A 1 233 ? 9.337 5.806 -29.998 1.00 87.44 233 SER A N 1
ATOM 1871 C CA . SER A 1 233 ? 8.831 7.161 -30.228 1.00 87.44 233 SER A CA 1
ATOM 1872 C C . SER A 1 233 ? 9.536 8.169 -29.327 1.00 87.44 233 SER A C 1
ATOM 1874 O O . SER A 1 233 ? 9.758 7.913 -28.142 1.00 87.44 233 SER A O 1
ATOM 1876 N N . LEU A 1 234 ? 9.893 9.324 -29.887 1.00 85.50 234 LEU A N 1
ATOM 1877 C CA . LEU A 1 234 ? 10.680 10.356 -29.214 1.00 85.50 234 LEU A CA 1
ATOM 1878 C C . LEU A 1 234 ? 10.226 11.755 -29.647 1.00 85.50 234 LEU A C 1
ATOM 1880 O O . LEU A 1 234 ? 10.294 12.072 -30.833 1.00 85.50 234 LEU A O 1
ATOM 1884 N N . LYS A 1 235 ? 9.835 12.628 -28.710 1.00 81.38 235 LYS A N 1
ATOM 1885 C CA . LYS A 1 235 ? 9.637 14.057 -28.991 1.00 81.38 235 LYS A CA 1
ATOM 1886 C C . LYS A 1 235 ? 10.771 14.891 -28.413 1.00 81.38 235 LYS A C 1
ATOM 1888 O O . LYS A 1 235 ? 11.126 14.780 -27.245 1.00 81.38 235 LYS A O 1
ATOM 1893 N N . ILE A 1 236 ? 11.339 15.743 -29.253 1.00 79.00 236 ILE A N 1
ATOM 1894 C CA . ILE A 1 236 ? 12.426 16.655 -28.918 1.00 79.00 236 ILE A CA 1
ATOM 1895 C C . ILE A 1 236 ? 11.864 18.069 -28.981 1.00 79.00 236 ILE A C 1
ATOM 1897 O O . ILE A 1 236 ? 11.585 18.591 -30.064 1.00 79.00 236 ILE A O 1
ATOM 1901 N N . THR A 1 237 ? 11.726 18.695 -27.815 1.00 75.50 237 THR A N 1
ATOM 1902 C CA . THR A 1 237 ? 11.324 20.098 -27.720 1.00 75.50 237 THR A CA 1
ATOM 1903 C C . THR A 1 237 ? 12.556 20.995 -27.683 1.00 75.50 237 THR A C 1
ATOM 1905 O O . THR A 1 237 ? 13.418 20.856 -26.814 1.00 75.50 237 THR A O 1
ATOM 1908 N N . ILE A 1 238 ? 12.643 21.916 -28.639 1.00 73.75 238 ILE A N 1
ATOM 1909 C CA . ILE A 1 238 ? 13.701 22.920 -28.763 1.00 73.75 238 ILE A CA 1
ATOM 1910 C C . ILE A 1 238 ? 13.118 24.256 -28.290 1.00 73.75 238 ILE A C 1
ATOM 1912 O O . ILE A 1 238 ? 12.184 24.769 -28.905 1.00 73.75 238 ILE A O 1
ATOM 1916 N N . SER A 1 239 ? 13.655 24.817 -27.205 1.00 69.75 239 SER A N 1
ATOM 1917 C CA . SER A 1 239 ? 13.286 26.143 -26.686 1.00 69.75 239 SER A CA 1
ATOM 1918 C C . SER A 1 239 ? 14.515 27.055 -26.656 1.00 69.75 239 SER A C 1
ATOM 1920 O O . SER A 1 239 ? 15.638 26.581 -26.494 1.00 69.75 239 SER A O 1
ATOM 1922 N N . ARG A 1 240 ? 14.303 28.361 -26.863 1.00 62.50 240 ARG A N 1
ATOM 1923 C CA . ARG A 1 240 ? 15.354 29.399 -26.847 1.00 62.50 240 ARG A CA 1
ATOM 1924 C C . ARG A 1 240 ? 15.475 30.122 -25.502 1.00 62.50 240 ARG A C 1
ATOM 1926 O O . ARG A 1 240 ? 16.290 31.029 -25.382 1.00 62.50 240 ARG A O 1
ATOM 1933 N N . VAL A 1 241 ? 14.663 29.747 -24.517 1.00 61.69 241 VAL A N 1
ATOM 1934 C CA . VAL A 1 241 ? 14.633 30.399 -23.202 1.00 61.69 241 VAL A CA 1
ATOM 1935 C C . VAL A 1 241 ? 15.834 29.962 -22.357 1.00 61.69 241 VAL A C 1
ATOM 1937 O O . VAL A 1 241 ? 16.269 28.811 -22.426 1.00 61.69 241 VAL A O 1
ATOM 1940 N N . ALA A 1 242 ? 16.382 30.877 -21.554 1.00 54.94 242 ALA A N 1
ATOM 1941 C CA . ALA A 1 242 ? 17.414 30.549 -20.574 1.00 54.94 242 ALA A CA 1
ATOM 1942 C C . ALA A 1 242 ? 16.881 29.488 -19.590 1.00 54.94 242 ALA A C 1
ATOM 1944 O O . ALA A 1 242 ? 15.832 29.681 -18.986 1.00 54.94 242 ALA A O 1
ATOM 1945 N N . GLY A 1 243 ? 17.576 28.352 -19.469 1.00 56.19 243 GLY A N 1
ATOM 1946 C CA . GLY A 1 243 ? 17.114 27.185 -18.699 1.00 56.19 243 GLY A CA 1
ATOM 1947 C C . GLY A 1 243 ? 16.461 26.077 -19.538 1.00 56.19 243 GLY A C 1
ATOM 1948 O O . GLY A 1 243 ? 16.231 24.981 -19.028 1.00 56.19 243 GLY A O 1
ATOM 1949 N N . ALA A 1 244 ? 16.234 26.306 -20.836 1.00 60.84 244 ALA A N 1
ATOM 1950 C CA . ALA A 1 244 ? 15.851 25.251 -21.766 1.00 60.84 244 ALA A CA 1
ATOM 1951 C C . ALA A 1 244 ? 16.969 24.212 -21.952 1.00 60.84 244 ALA A C 1
ATOM 1953 O O . ALA A 1 244 ? 18.158 24.484 -21.768 1.00 60.84 244 ALA A O 1
ATOM 1954 N N . VAL A 1 245 ? 16.583 23.008 -22.380 1.00 63.66 245 VAL A N 1
ATOM 1955 C CA . VAL A 1 245 ? 17.536 21.932 -22.660 1.00 63.66 245 VAL A CA 1
ATOM 1956 C C . VAL A 1 245 ? 18.405 22.286 -23.840 1.00 63.66 245 VAL A C 1
ATOM 1958 O O . VAL A 1 245 ? 17.957 22.327 -24.987 1.00 63.66 245 VAL A O 1
ATOM 1961 N N . ASP A 1 246 ? 19.687 22.448 -23.542 1.00 69.44 246 ASP A N 1
ATOM 1962 C CA . ASP A 1 246 ? 20.713 22.457 -24.558 1.00 69.44 246 ASP A CA 1
ATOM 1963 C C . ASP A 1 246 ? 20.877 21.035 -25.114 1.00 69.44 246 ASP A C 1
ATOM 1965 O O . ASP A 1 246 ? 21.524 20.162 -24.527 1.00 69.44 246 ASP A O 1
ATOM 1969 N N . TRP A 1 247 ? 20.267 20.773 -26.269 1.00 72.19 247 TRP A N 1
ATOM 1970 C CA . TRP A 1 247 ? 20.424 19.501 -26.976 1.00 72.19 247 TRP A CA 1
ATOM 1971 C C . TRP A 1 247 ? 21.848 19.285 -27.516 1.00 72.19 247 TRP A C 1
ATOM 1973 O O . TRP A 1 247 ? 22.220 18.142 -27.805 1.00 72.19 247 TRP A O 1
ATOM 1983 N N . ALA A 1 248 ? 22.673 20.336 -27.598 1.00 67.88 248 ALA A N 1
ATOM 1984 C CA . ALA A 1 248 ? 24.097 20.216 -27.892 1.00 67.88 248 ALA A CA 1
ATOM 1985 C C . ALA A 1 248 ? 24.912 19.768 -26.664 1.00 67.88 248 ALA A C 1
ATOM 1987 O O . ALA A 1 248 ? 25.998 19.200 -26.834 1.00 67.88 248 ALA A O 1
ATOM 1988 N N . ALA A 1 249 ? 24.377 19.921 -25.446 1.00 69.31 249 ALA A N 1
ATOM 1989 C CA . ALA A 1 249 ? 25.060 19.524 -24.225 1.00 69.31 249 ALA A CA 1
ATOM 1990 C C . ALA A 1 249 ? 25.361 18.008 -24.188 1.00 69.31 249 ALA A C 1
ATOM 1992 O O . ALA A 1 249 ? 24.580 17.172 -24.672 1.00 69.31 249 ALA A O 1
ATOM 1993 N N . PRO A 1 250 ? 26.473 17.592 -23.547 1.00 69.00 250 PRO A N 1
ATOM 1994 C CA . PRO A 1 250 ? 26.859 16.184 -23.467 1.00 69.00 250 PRO A CA 1
ATOM 1995 C C . PRO A 1 250 ? 25.796 15.265 -22.843 1.00 69.00 250 PRO A C 1
ATOM 1997 O O . PRO A 1 250 ? 25.710 14.096 -23.229 1.00 69.00 250 PRO A O 1
ATOM 2000 N N . GLY A 1 251 ? 24.998 15.769 -21.892 1.00 71.81 251 GLY A N 1
ATOM 2001 C CA . GLY A 1 251 ? 23.916 15.026 -21.232 1.00 71.81 251 GLY A CA 1
ATOM 2002 C C . GLY A 1 251 ? 22.796 14.640 -22.200 1.00 71.81 251 GLY A C 1
ATOM 2003 O O . GLY A 1 251 ? 22.475 13.459 -22.337 1.00 71.81 251 GLY A O 1
ATOM 2004 N N . SER A 1 252 ? 22.297 15.604 -22.966 1.00 75.81 252 SER A N 1
ATOM 2005 C CA . SER A 1 252 ? 21.238 15.433 -23.968 1.00 75.81 252 SER A CA 1
ATOM 2006 C C . SER A 1 252 ? 21.650 14.453 -25.074 1.00 75.81 252 SER A C 1
ATOM 2008 O O . SER A 1 252 ? 20.905 13.543 -25.444 1.00 75.81 252 SER A O 1
ATOM 2010 N N . ARG A 1 253 ? 22.914 14.520 -25.518 1.00 78.62 253 ARG A N 1
ATOM 2011 C CA . ARG A 1 253 ? 23.485 13.551 -26.473 1.00 78.62 253 ARG A CA 1
ATOM 2012 C C . ARG A 1 253 ? 23.544 12.124 -25.925 1.00 78.62 253 ARG A C 1
ATOM 2014 O O . ARG A 1 253 ? 23.540 11.178 -26.713 1.00 78.62 253 ARG A O 1
ATOM 2021 N N . LYS A 1 254 ? 23.697 11.928 -24.609 1.00 81.62 254 LYS A N 1
ATOM 2022 C CA . LYS A 1 254 ? 23.664 10.584 -23.995 1.00 81.62 254 LYS A CA 1
ATOM 2023 C C . LYS A 1 254 ? 22.244 10.022 -23.999 1.00 81.62 254 LYS A C 1
ATOM 2025 O O . LYS A 1 254 ? 22.083 8.833 -24.248 1.00 81.62 254 LYS A O 1
ATOM 2030 N N . ILE A 1 255 ? 21.246 10.874 -23.781 1.00 81.00 255 ILE A N 1
ATOM 2031 C CA . ILE A 1 255 ? 19.828 10.504 -23.794 1.00 81.00 255 ILE A CA 1
ATOM 2032 C C . ILE A 1 255 ? 19.408 10.028 -25.185 1.00 81.00 255 ILE A C 1
ATOM 2034 O O . ILE A 1 255 ? 18.924 8.907 -25.319 1.00 81.00 255 ILE A O 1
ATOM 2038 N N . LEU A 1 256 ? 19.691 10.817 -26.226 1.00 83.19 256 LEU A N 1
ATOM 2039 C CA . LEU A 1 256 ? 19.372 10.436 -27.605 1.00 83.19 256 LEU A CA 1
ATOM 2040 C C . LEU A 1 256 ? 20.045 9.112 -27.998 1.00 83.19 256 LEU A C 1
ATOM 2042 O O . LEU A 1 256 ? 19.411 8.223 -28.560 1.00 83.19 256 LEU A O 1
ATOM 2046 N N . ARG A 1 257 ? 21.323 8.938 -27.629 1.00 87.81 257 ARG A N 1
ATOM 2047 C CA . ARG A 1 257 ? 22.046 7.672 -27.828 1.00 87.81 257 ARG A CA 1
ATOM 2048 C C . ARG A 1 257 ? 21.407 6.507 -27.074 1.00 87.81 257 ARG A C 1
ATOM 2050 O O . ARG A 1 257 ? 21.395 5.394 -27.591 1.00 87.81 257 ARG A O 1
ATOM 2057 N N . ALA A 1 258 ? 20.898 6.737 -25.865 1.00 88.31 258 ALA A N 1
ATOM 2058 C CA . ALA A 1 258 ? 20.208 5.711 -25.096 1.00 88.31 258 ALA A CA 1
ATOM 2059 C C . ALA A 1 258 ? 18.875 5.313 -25.749 1.00 88.31 258 ALA A C 1
ATOM 2061 O O . ALA A 1 258 ? 18.613 4.118 -25.843 1.00 88.31 258 ALA A O 1
ATOM 2062 N N . TRP A 1 259 ? 18.088 6.274 -26.247 1.00 89.75 259 TRP A N 1
ATOM 2063 C CA . TRP A 1 259 ? 16.850 6.008 -26.993 1.00 89.75 259 TRP A CA 1
ATOM 2064 C C . TRP A 1 259 ? 17.123 5.189 -28.256 1.00 89.75 259 TRP A C 1
ATOM 2066 O O . TRP A 1 259 ? 16.585 4.096 -28.393 1.00 89.75 259 TRP A O 1
ATOM 2076 N N . LEU A 1 260 ? 18.059 5.647 -29.097 1.00 90.00 260 LEU A N 1
ATOM 2077 C CA . LEU A 1 260 ? 18.476 4.944 -30.320 1.00 90.00 260 LEU A CA 1
ATOM 2078 C C . LEU A 1 260 ? 18.966 3.519 -30.044 1.00 90.00 260 LEU A C 1
ATOM 2080 O O . LEU A 1 260 ? 18.705 2.597 -30.807 1.00 90.00 260 LEU A O 1
ATOM 2084 N N . LYS A 1 261 ? 19.702 3.320 -28.945 1.00 93.56 261 LYS A N 1
ATOM 2085 C CA . LYS A 1 261 ? 20.183 1.989 -28.569 1.00 93.56 261 LYS A CA 1
ATOM 2086 C C . LYS A 1 261 ? 19.040 1.076 -28.117 1.00 93.56 261 LYS A C 1
ATOM 2088 O O . LYS A 1 261 ? 19.093 -0.124 -28.375 1.00 93.56 261 LYS A O 1
ATOM 2093 N N . ARG A 1 262 ? 18.052 1.614 -27.399 1.00 93.31 262 ARG A N 1
ATOM 2094 C CA . ARG A 1 262 ? 16.964 0.835 -26.788 1.00 93.31 262 ARG A CA 1
ATOM 2095 C C . ARG A 1 262 ? 15.817 0.545 -27.752 1.00 93.31 262 ARG A C 1
ATOM 2097 O O . ARG A 1 262 ? 15.223 -0.517 -27.621 1.00 93.31 262 ARG A O 1
ATOM 2104 N N . SER A 1 263 ? 15.568 1.399 -28.748 1.00 92.56 263 SER A N 1
ATOM 2105 C CA . SER A 1 263 ? 14.620 1.115 -29.841 1.00 92.56 263 SER A CA 1
ATOM 2106 C C . SER A 1 263 ? 15.040 -0.103 -30.679 1.00 92.56 263 SER A C 1
ATOM 2108 O O . SER A 1 263 ? 14.225 -0.717 -31.368 1.00 92.56 263 SER A O 1
ATOM 2110 N N . GLY A 1 264 ? 16.308 -0.515 -30.578 1.00 92.00 264 GLY A N 1
ATOM 2111 C CA . GLY A 1 264 ? 16.801 -1.773 -31.121 1.00 92.00 264 GLY A CA 1
ATOM 2112 C C . GLY A 1 264 ? 16.663 -1.824 -32.640 1.00 92.00 264 GLY A C 1
ATOM 2113 O O . GLY A 1 264 ? 17.309 -1.060 -33.349 1.00 92.00 264 GLY A O 1
ATOM 2114 N N . ARG A 1 265 ? 15.853 -2.764 -33.138 1.00 92.56 265 ARG A N 1
ATOM 2115 C CA . ARG A 1 265 ? 15.570 -2.925 -34.576 1.00 92.56 265 ARG A CA 1
ATOM 2116 C C . ARG A 1 265 ? 14.260 -2.270 -35.020 1.00 92.56 265 ARG A C 1
ATOM 2118 O O . ARG A 1 265 ? 13.933 -2.356 -36.199 1.00 92.56 265 ARG A O 1
ATOM 2125 N N . LEU A 1 266 ? 13.500 -1.678 -34.101 1.00 90.88 266 LEU A N 1
ATOM 2126 C CA . LEU A 1 266 ? 12.263 -0.991 -34.453 1.00 90.88 266 LEU A CA 1
ATOM 2127 C C . LEU A 1 266 ? 12.577 0.383 -35.060 1.00 90.88 266 LEU A C 1
ATOM 2129 O O . LEU A 1 266 ? 13.563 1.011 -34.651 1.00 90.88 266 LEU A O 1
ATOM 2133 N N . PRO A 1 267 ? 11.762 0.855 -36.022 1.00 89.06 267 PRO A N 1
ATOM 2134 C CA . PRO A 1 267 ? 11.862 2.229 -36.493 1.00 89.06 267 PRO A CA 1
ATOM 2135 C C . PRO A 1 267 ? 11.663 3.189 -35.314 1.00 89.06 267 PRO A C 1
ATOM 2137 O O . PRO A 1 267 ? 10.852 2.932 -34.425 1.00 89.06 267 PRO A O 1
ATOM 2140 N N . LEU A 1 268 ? 12.454 4.264 -35.292 1.00 89.06 268 LEU A N 1
ATOM 2141 C CA . LEU A 1 268 ? 12.325 5.328 -34.303 1.00 89.06 268 LEU A CA 1
ATOM 2142 C C . LEU A 1 268 ? 11.574 6.499 -34.934 1.00 89.06 268 LEU A C 1
ATOM 2144 O O . LEU A 1 268 ? 12.106 7.164 -35.825 1.00 89.06 268 LEU A O 1
ATOM 2148 N N . ASP A 1 269 ? 10.381 6.775 -34.423 1.00 87.88 269 ASP A N 1
ATOM 2149 C CA . ASP A 1 269 ? 9.578 7.927 -34.801 1.00 87.88 269 ASP A CA 1
ATOM 2150 C C . ASP A 1 269 ? 10.004 9.142 -33.971 1.00 87.88 269 ASP A C 1
ATOM 2152 O O . ASP A 1 269 ? 9.872 9.168 -32.745 1.00 87.88 269 ASP A O 1
ATOM 2156 N N . VAL A 1 270 ? 10.535 10.167 -34.642 1.00 86.38 270 VAL A N 1
ATOM 2157 C CA . VAL A 1 270 ? 11.045 11.381 -33.989 1.00 86.38 270 VAL A CA 1
ATOM 2158 C C . VAL A 1 270 ? 10.179 12.585 -34.346 1.00 86.38 270 VAL A C 1
ATOM 2160 O O . VAL A 1 270 ? 10.078 12.961 -35.512 1.00 86.38 270 VAL A O 1
ATOM 2163 N N . CYS A 1 271 ? 9.606 13.234 -33.334 1.00 83.94 271 CYS A N 1
ATOM 2164 C CA . CYS A 1 271 ? 8.920 14.516 -33.464 1.00 83.94 271 CYS A CA 1
ATOM 2165 C C . CYS A 1 271 ? 9.837 15.645 -32.983 1.00 83.94 271 CYS A C 1
ATOM 2167 O O . CYS A 1 271 ? 10.355 15.600 -31.869 1.00 83.94 271 CYS A O 1
ATOM 2169 N N . LEU A 1 272 ? 10.036 16.671 -33.809 1.00 82.75 272 LEU A N 1
ATOM 2170 C CA . LEU A 1 272 ? 10.771 17.877 -33.431 1.00 82.75 272 LEU A CA 1
ATOM 2171 C C . LEU A 1 272 ? 9.768 19.017 -33.246 1.00 82.75 272 LEU A C 1
ATOM 2173 O O . LEU A 1 272 ? 9.115 19.422 -34.207 1.00 82.75 272 LEU A O 1
ATOM 2177 N N . SER A 1 273 ? 9.655 19.553 -32.032 1.00 77.50 273 SER A N 1
ATOM 2178 C CA . SER A 1 273 ? 8.805 20.712 -31.746 1.00 77.50 273 SER A CA 1
ATOM 2179 C C . SER A 1 273 ? 9.640 21.900 -31.293 1.00 77.50 273 SER A C 1
ATOM 2181 O O . SER A 1 273 ? 10.437 21.794 -30.368 1.00 77.50 273 SER A O 1
ATOM 2183 N N . ALA A 1 274 ? 9.443 23.056 -31.921 1.00 73.25 274 ALA A N 1
ATOM 2184 C CA . ALA A 1 274 ? 10.025 24.307 -31.456 1.00 73.25 274 ALA A CA 1
ATOM 2185 C C . ALA A 1 274 ? 9.009 25.029 -30.563 1.00 73.25 274 ALA A C 1
ATOM 2187 O O . ALA A 1 274 ? 7.933 25.397 -31.033 1.00 73.25 274 ALA A O 1
ATOM 2188 N N . SER A 1 275 ? 9.347 25.233 -29.291 1.00 66.19 275 SER A N 1
ATOM 2189 C CA . SER A 1 275 ? 8.559 26.074 -28.391 1.00 66.19 275 SER A CA 1
ATOM 2190 C C . SER A 1 275 ? 9.083 27.506 -28.470 1.00 66.19 275 SER A C 1
ATOM 2192 O O . SER A 1 275 ? 10.257 27.763 -28.197 1.00 66.19 275 SER A O 1
ATOM 2194 N N . ARG A 1 276 ? 8.215 28.440 -28.870 1.00 57.88 276 ARG A N 1
ATOM 2195 C CA . ARG A 1 276 ? 8.418 29.873 -28.646 1.00 57.88 276 ARG A CA 1
ATOM 2196 C C . ARG A 1 276 ? 7.642 30.239 -27.392 1.00 57.88 276 ARG A C 1
ATOM 2198 O O . ARG A 1 276 ? 6.511 30.701 -27.486 1.00 57.88 276 ARG A O 1
ATOM 2205 N N . THR A 1 277 ? 8.203 30.003 -26.219 1.00 54.69 277 THR A N 1
ATOM 2206 C CA . THR A 1 277 ? 7.753 30.770 -25.063 1.00 54.69 277 THR A CA 1
ATOM 2207 C C . THR A 1 277 ? 8.459 32.115 -25.169 1.00 54.69 277 THR A C 1
ATOM 2209 O O . THR A 1 277 ? 9.675 32.186 -25.010 1.00 54.69 277 THR A O 1
ATOM 2212 N N . CYS A 1 278 ? 7.713 33.151 -25.580 1.00 45.97 278 CYS A N 1
ATOM 2213 C CA . CYS A 1 278 ? 8.200 34.530 -25.534 1.00 45.97 278 CYS A CA 1
ATOM 2214 C C . CYS A 1 278 ? 8.794 34.771 -24.147 1.00 45.97 278 CYS A C 1
ATOM 2216 O O . CYS A 1 278 ? 8.161 34.425 -23.145 1.00 45.97 278 CYS A O 1
ATOM 2218 N N . SER A 1 279 ? 9.980 35.373 -24.076 1.00 52.25 279 SER A N 1
ATOM 2219 C CA . SER A 1 279 ? 10.420 35.946 -22.806 1.00 52.25 279 SER A CA 1
ATOM 2220 C C . SER A 1 279 ? 9.394 36.994 -22.349 1.00 52.25 279 SER A C 1
ATOM 2222 O O . SER A 1 279 ? 8.665 37.562 -23.169 1.00 52.25 279 SER A O 1
ATOM 2224 N N . ALA A 1 280 ? 9.326 37.276 -21.046 1.00 50.69 280 ALA A N 1
ATOM 2225 C CA . ALA A 1 280 ? 8.505 38.379 -20.536 1.00 50.69 280 ALA A CA 1
ATOM 2226 C C . ALA A 1 280 ? 8.811 39.705 -21.278 1.00 50.69 280 ALA A C 1
ATOM 2228 O O . ALA A 1 280 ? 7.900 40.466 -21.584 1.00 50.69 280 ALA A O 1
ATOM 2229 N N . GLU A 1 281 ? 10.067 39.905 -21.695 1.00 49.97 281 GLU A N 1
ATOM 2230 C CA . GLU A 1 281 ? 10.535 41.047 -22.499 1.00 49.97 281 GLU A CA 1
ATOM 2231 C C . GLU A 1 281 ? 9.969 41.073 -23.939 1.00 49.97 281 GLU A C 1
ATOM 2233 O O . GLU A 1 281 ? 9.758 42.141 -24.518 1.00 49.97 281 GLU A O 1
ATOM 2238 N N . GLU A 1 282 ? 9.703 39.912 -24.552 1.00 44.34 282 GLU A N 1
ATOM 2239 C CA . GLU A 1 282 ? 9.056 39.824 -25.871 1.00 44.34 282 GLU A CA 1
ATOM 2240 C C . GLU A 1 282 ? 7.535 40.034 -25.781 1.00 44.34 282 GLU A C 1
ATOM 2242 O O . GLU A 1 282 ? 6.949 40.604 -26.701 1.00 44.34 282 GLU A O 1
ATOM 2247 N N . LEU A 1 283 ? 6.903 39.646 -24.666 1.00 45.25 283 LEU A N 1
ATOM 2248 C CA . LEU A 1 283 ? 5.504 39.980 -24.363 1.00 45.25 283 LEU A CA 1
ATOM 2249 C C . LEU A 1 283 ? 5.322 41.490 -24.134 1.00 45.25 283 LEU A C 1
ATOM 2251 O O . LEU A 1 283 ? 4.386 42.070 -24.684 1.00 45.25 283 LEU A O 1
ATOM 2255 N N . GLU A 1 284 ? 6.267 42.147 -23.450 1.00 48.25 284 GLU A N 1
ATOM 2256 C CA . GLU A 1 284 ? 6.289 43.609 -23.289 1.00 48.25 284 GLU A CA 1
ATOM 2257 C C . GLU A 1 284 ? 6.424 44.356 -24.624 1.00 48.25 284 GLU A C 1
ATOM 2259 O O . GLU A 1 284 ? 5.713 45.335 -24.864 1.00 48.25 284 GLU A O 1
ATOM 2264 N N . ARG A 1 285 ? 7.262 43.866 -25.551 1.00 46.94 285 ARG A N 1
ATOM 2265 C CA . ARG A 1 285 ? 7.370 44.436 -26.911 1.00 46.94 285 ARG A CA 1
ATOM 2266 C C . ARG A 1 285 ? 6.114 44.244 -27.760 1.00 46.94 285 ARG A C 1
ATOM 2268 O O . ARG A 1 285 ? 5.928 44.988 -28.724 1.00 46.94 285 ARG A O 1
ATOM 2275 N N . CYS A 1 286 ? 5.272 43.267 -27.434 1.00 41.47 286 CYS A N 1
ATOM 2276 C CA . CYS A 1 286 ? 4.024 42.996 -28.145 1.00 41.47 286 CYS A CA 1
ATOM 2277 C C . CYS A 1 286 ? 2.819 43.787 -27.604 1.00 41.47 286 CYS A C 1
ATOM 2279 O O . CYS A 1 286 ? 1.756 43.746 -28.225 1.00 41.47 286 CYS A O 1
ATOM 2281 N N . HIS A 1 287 ? 2.967 44.573 -26.531 1.00 44.16 287 HIS A N 1
ATOM 2282 C CA . HIS A 1 287 ? 1.923 45.479 -26.036 1.00 44.16 287 HIS A CA 1
ATOM 2283 C C . HIS A 1 287 ? 1.831 46.785 -26.849 1.00 44.16 287 HIS A C 1
ATOM 2285 O O . HIS A 1 287 ? 1.983 47.888 -26.332 1.00 44.16 287 HIS A O 1
ATOM 2291 N N . LEU A 1 288 ? 1.491 46.670 -28.135 1.00 40.59 288 LEU A N 1
ATOM 2292 C CA . LEU A 1 288 ? 0.710 47.696 -28.830 1.00 40.59 288 LEU A CA 1
ATOM 2293 C 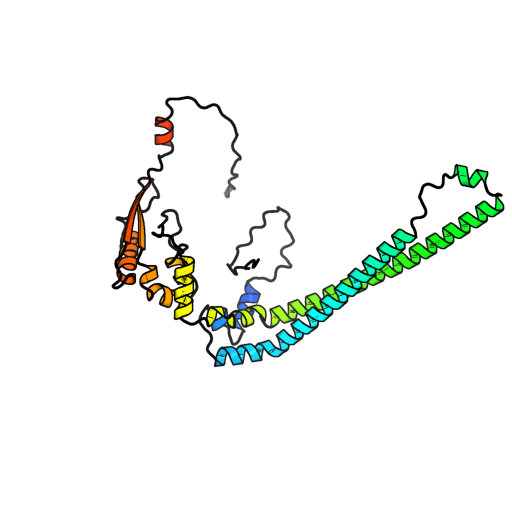C . LEU A 1 288 ? -0.749 47.233 -28.850 1.00 40.59 288 LEU A C 1
ATOM 2295 O O . LEU A 1 288 ? -1.213 46.735 -29.869 1.00 40.59 288 LEU A O 1
ATOM 2299 N N . LEU A 1 289 ? -1.421 47.323 -27.695 1.00 34.12 289 LEU A N 1
ATOM 2300 C CA . LEU A 1 289 ? -2.848 47.635 -27.477 1.00 34.12 289 LEU A CA 1
ATOM 2301 C C . LEU A 1 289 ? -3.205 47.374 -25.990 1.00 34.12 289 LEU A C 1
ATOM 2303 O O . LEU A 1 289 ? -2.643 46.462 -25.382 1.00 34.12 289 LEU A O 1
ATOM 2307 N N . PRO A 1 290 ? -4.078 48.195 -25.373 1.00 40.59 290 PRO A N 1
ATOM 2308 C CA . PRO A 1 290 ? -4.121 48.378 -23.922 1.00 40.59 290 PRO A CA 1
ATOM 2309 C C . PRO A 1 290 ? -4.976 47.326 -23.201 1.00 40.59 290 PRO A C 1
ATOM 2311 O O . PRO A 1 290 ? -6.101 47.037 -23.604 1.00 40.59 290 PRO A O 1
ATOM 2314 N N . TRP A 1 291 ? -4.463 46.820 -22.081 1.00 32.66 291 TRP A N 1
ATOM 2315 C CA . TRP A 1 291 ? -5.229 46.081 -21.071 1.00 32.66 291 TRP A CA 1
ATOM 2316 C C . TRP A 1 291 ? -5.707 47.038 -19.960 1.00 32.66 291 TRP A C 1
ATOM 2318 O O . TRP A 1 291 ? -5.027 48.038 -19.713 1.00 32.66 291 TRP A O 1
ATOM 2328 N N . PRO A 1 292 ? -6.795 46.732 -19.221 1.00 38.91 292 PRO A N 1
ATOM 2329 C CA . PRO A 1 292 ? -6.949 47.257 -17.865 1.00 38.91 292 PRO A CA 1
ATOM 2330 C C . PRO A 1 292 ? -7.175 46.174 -16.780 1.00 38.91 292 PRO A C 1
ATOM 2332 O O . PRO A 1 292 ? -7.637 45.073 -17.067 1.00 38.91 292 PRO A O 1
ATOM 2335 N N . PRO A 1 293 ? -6.828 46.493 -15.518 1.00 51.97 293 PRO A N 1
ATOM 2336 C CA . PRO A 1 293 ? -5.957 45.691 -14.650 1.00 51.97 293 PRO A CA 1
ATOM 2337 C C . PRO A 1 293 ? -6.689 45.070 -13.442 1.00 51.97 293 PRO A C 1
ATOM 2339 O O . PRO A 1 293 ? -7.908 45.162 -13.359 1.00 51.97 293 PRO A O 1
ATOM 2342 N N . THR A 1 294 ? -5.902 44.556 -12.479 1.00 32.38 294 THR A N 1
ATOM 2343 C CA . THR A 1 294 ? -6.196 43.982 -11.134 1.00 32.38 294 THR A CA 1
ATOM 2344 C C . THR A 1 294 ? -6.154 42.447 -11.115 1.00 32.38 294 THR A C 1
ATOM 2346 O O . THR A 1 294 ? -6.820 41.798 -11.906 1.00 32.38 294 THR A O 1
ATOM 2349 N N . LEU A 1 295 ? -5.300 41.791 -10.318 1.00 30.09 295 LEU A N 1
ATOM 2350 C CA . LEU A 1 295 ? -5.166 41.886 -8.857 1.00 30.09 295 LEU A CA 1
ATOM 2351 C C . LEU A 1 295 ? -3.712 41.706 -8.344 1.00 30.09 295 LEU A C 1
ATOM 2353 O O . LEU A 1 295 ? -2.848 41.174 -9.032 1.00 30.09 295 LEU A O 1
ATOM 2357 N N . LEU A 1 296 ? -3.510 42.209 -7.123 1.00 32.06 296 LEU A N 1
ATOM 2358 C CA . LEU A 1 296 ? -2.288 42.458 -6.338 1.00 32.06 296 LEU A CA 1
ATOM 2359 C C . LEU A 1 296 ? -1.424 41.224 -5.960 1.00 32.06 296 LEU A C 1
ATOM 2361 O O . LEU A 1 296 ? -1.928 40.103 -5.977 1.00 32.06 296 LEU A O 1
ATOM 2365 N N . PRO A 1 297 ? -0.150 41.439 -5.552 1.00 36.75 297 PRO A N 1
ATOM 2366 C CA . PRO A 1 297 ? 0.795 40.392 -5.151 1.00 36.75 297 PRO A CA 1
ATOM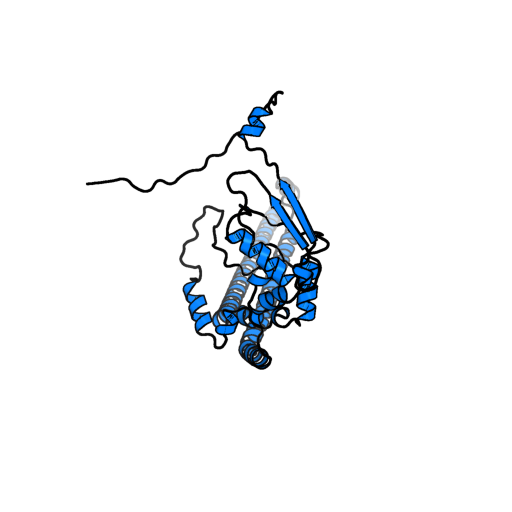 2367 C C . PRO A 1 297 ? 0.713 40.048 -3.649 1.00 36.75 297 PRO A C 1
ATOM 2369 O O . PRO A 1 297 ? 0.419 40.914 -2.828 1.00 36.75 297 PRO A O 1
ATOM 2372 N N . LEU A 1 298 ? 1.036 38.799 -3.288 1.00 28.16 298 LEU A N 1
ATOM 2373 C CA . LEU A 1 298 ? 1.298 38.371 -1.907 1.00 28.16 298 LEU A CA 1
ATOM 2374 C C . LEU A 1 298 ? 2.784 38.021 -1.747 1.00 28.16 298 LEU A C 1
ATOM 2376 O O . LEU A 1 298 ? 3.366 37.308 -2.563 1.00 28.16 298 LEU A O 1
ATOM 2380 N N . GLU A 1 299 ? 3.364 38.614 -0.710 1.00 31.16 299 GLU A N 1
ATOM 2381 C CA . GLU A 1 299 ? 4.784 38.742 -0.394 1.00 31.16 299 GLU A CA 1
ATOM 2382 C C . GLU A 1 299 ? 5.436 37.427 0.068 1.00 31.16 299 GLU A C 1
ATOM 2384 O O . GLU A 1 299 ? 4.827 36.604 0.750 1.00 31.16 299 GLU A O 1
ATOM 2389 N N . THR A 1 300 ? 6.721 37.259 -0.253 1.00 30.73 300 THR A N 1
ATOM 2390 C CA . THR A 1 300 ? 7.596 36.214 0.296 1.00 30.73 300 THR A CA 1
ATOM 2391 C C . THR A 1 300 ? 8.447 36.791 1.427 1.00 30.73 300 THR A C 1
ATOM 2393 O O . THR A 1 300 ? 9.280 37.665 1.182 1.00 30.73 300 THR A O 1
ATOM 2396 N N . HIS A 1 301 ? 8.290 36.281 2.650 1.00 29.75 301 HIS A N 1
ATOM 2397 C CA . HIS A 1 301 ? 9.194 36.586 3.761 1.00 29.75 301 HIS A CA 1
ATOM 2398 C C . HIS A 1 301 ? 10.483 35.754 3.663 1.00 29.75 301 HIS A C 1
ATOM 2400 O O . HIS A 1 301 ? 10.450 34.525 3.721 1.00 29.75 301 HIS A O 1
ATOM 2406 N N . HIS A 1 302 ? 11.621 36.442 3.543 1.00 30.73 302 HIS A N 1
ATOM 2407 C CA . HIS A 1 302 ? 12.962 35.902 3.765 1.00 30.73 302 HIS A CA 1
ATOM 2408 C C . HIS A 1 302 ? 13.308 35.976 5.263 1.00 30.73 302 HIS A C 1
ATOM 2410 O O . HIS A 1 302 ? 13.095 37.007 5.896 1.00 30.73 302 HIS A O 1
ATOM 2416 N N . PHE A 1 303 ? 13.844 34.887 5.820 1.00 28.25 303 PHE A N 1
ATOM 2417 C CA . PHE A 1 303 ? 14.457 34.852 7.152 1.00 28.25 303 PHE A CA 1
ATOM 2418 C C . PHE A 1 303 ? 15.952 35.174 7.022 1.00 28.25 303 PHE A C 1
ATOM 2420 O O . PHE A 1 303 ? 16.688 34.417 6.386 1.00 28.25 303 PHE A O 1
ATOM 2427 N N . ASP A 1 304 ? 16.386 36.274 7.637 1.00 32.53 304 ASP A N 1
ATOM 2428 C CA . ASP A 1 304 ? 17.796 36.627 7.804 1.00 32.53 304 ASP A CA 1
ATOM 2429 C C . ASP A 1 304 ? 18.396 35.885 9.005 1.00 32.53 304 ASP A C 1
ATOM 2431 O O . ASP A 1 304 ? 17.848 35.893 10.109 1.00 32.53 304 ASP A O 1
ATOM 2435 N N . ALA A 1 305 ? 19.560 35.273 8.794 1.00 31.03 305 ALA A N 1
ATOM 2436 C CA . ALA A 1 305 ? 20.439 34.800 9.850 1.00 31.03 305 ALA A CA 1
ATOM 2437 C C . ALA A 1 305 ? 21.800 35.475 9.685 1.00 31.03 305 ALA A C 1
ATOM 2439 O O . ALA A 1 305 ? 22.547 35.123 8.775 1.00 31.03 305 ALA A O 1
ATOM 2440 N N . ALA A 1 306 ? 22.083 36.427 10.574 1.00 32.34 306 ALA A N 1
ATOM 2441 C CA . ALA A 1 306 ? 23.369 36.688 11.225 1.00 32.34 306 ALA A CA 1
ATOM 2442 C C . ALA A 1 306 ? 23.485 38.180 11.544 1.00 32.34 306 ALA A C 1
ATOM 2444 O O . ALA A 1 306 ? 23.649 38.990 10.638 1.00 32.34 306 ALA A O 1
ATOM 2445 N N . ASP A 1 307 ? 23.485 38.521 12.833 1.00 33.75 307 ASP A N 1
ATOM 2446 C CA . ASP A 1 307 ? 24.236 39.690 13.272 1.00 33.75 307 ASP A CA 1
ATOM 2447 C C . ASP A 1 307 ? 24.736 39.560 14.716 1.00 33.75 307 ASP A C 1
ATOM 2449 O O . ASP A 1 307 ? 24.011 39.127 15.614 1.00 33.75 307 ASP A O 1
ATOM 2453 N N . GLY A 1 308 ? 25.984 40.000 14.889 1.00 29.52 308 GLY A N 1
ATOM 2454 C CA . GLY A 1 308 ? 26.605 40.437 16.141 1.00 29.52 308 GLY A CA 1
ATOM 2455 C C . GLY A 1 308 ? 27.379 39.389 16.953 1.00 29.52 308 GLY A C 1
ATOM 2456 O O . GLY A 1 308 ? 26.939 38.262 17.118 1.00 29.52 308 GLY A O 1
ATOM 2457 N N . LEU A 1 309 ? 28.520 39.699 17.574 1.00 32.62 309 LEU A N 1
ATOM 2458 C CA . LEU A 1 309 ? 29.252 40.960 17.733 1.00 32.62 309 LEU A CA 1
ATOM 2459 C C . LEU A 1 309 ? 30.556 40.639 18.502 1.00 32.62 309 LEU A C 1
ATOM 2461 O O . LEU A 1 309 ? 30.512 39.830 19.425 1.00 32.62 309 LEU A O 1
ATOM 2465 N N . GLN A 1 310 ? 31.624 41.377 18.164 1.00 36.59 310 GLN A N 1
ATOM 2466 C CA . GLN A 1 310 ? 32.906 41.588 18.879 1.00 36.59 310 GLN A CA 1
ATOM 2467 C C . GLN A 1 310 ? 33.960 40.472 18.895 1.00 36.59 310 GLN A C 1
ATOM 2469 O O . GLN A 1 310 ? 33.739 39.399 19.489 1.00 36.59 310 GLN A O 1
#

Organism: Armillaria tabescens (NCBI:txid1929756)

Secondary structure (DSSP, 8-state):
--------------SS-----TTSS--HHHHHHHHHHSTTHHHHS--PPPPHHHHHHHHHHHHHHHHHHHHHHHHHHHHHHHHHHHHHHHHHHHHHT---TTS-HHHHHHHS-HHHHHHHHHHHHHHHHHHHHHHHHHHHHHHHHHHHHHHHHHHHHHHHHHTTHHHHHHHT-HHHH--HHHHHHHHHHHHTT-SS----TTT-TTTSTTTTHHHH-HHHHHHHHT-GGGGSEEEEEEE-STTS--TTSHHHHHHHHHHHHHSTTS--EEEEEEE----HHHHHHT--S---------PPPPPP------

Radius of gyration: 34.08 Å; chains: 1; bounding box: 89×68×82 Å

Sequence (310 aa):
MFERDAYIVGIITSHDGHQLPWENVAHPKSVLMDIIASPFHKLLTSNDCPTEEDVQNITQFCAEPAEKIRNLDVEIADLQERFNSLISNGRSLQSQLRVDEHLPSSFMNLLLPKEAQQSLLVHVSEMNDHYEEVSNIIDVELINLQEMIQTVSSEREAVQSNFLVAEHLAILSPIRRVPTELLQEIFLYCIGDKQFQDIWPEGGYAFEAPVVFGRVCSRWRRVSFSTPSLWSSLKITISRVAGAVDWAAPGSRKILRAWLKRSGRLPLDVCLSASRTCSAEELERCHLLPWPPTLLPLETHHFDAADGLQ

pLDDT: mean 73.66, std 22.9, range [21.77, 98.31]

Foldseek 3Di:
DDPDPPPDPDPDDDPDPDDDDPPPDPDPVVLLVLLVVDPCNVLLPALAADDPVLLVVLCVLLVVLVVLLVVLVVVLVVLVVVLVVLVVVLVVVVVVPCPDPPPDPVNLVPPDDPVVVVVVVVVVVVVVVVNVVVVVVSVVVSVVSVVVSVVSVVVSVVSCSNSVNVSSVVSVDCVNVPDLVVLLVVLVVVLPPPQAWDDFQQPPNCPTPPNVLLVRHPSSVVSSQQRLVSLQHYEDEAEPDDRGDPCVDPVVVVVVVSSVVSNPPHHRHYHYHYDPPDDPVSVVVVPPDDDDDDDDDDDDDDDDDDDDDD